Protein AF-A0A194QH83-F1 (afdb_monomer_lite)

Foldseek 3Di:
DDPAKDKDWQEWEWEAAPPDPDRTDIQTDIDIDHDPVVVVVPPDDDDPPDDPDDADLVRLVVCVVVLVPFALVSVVVNCVVVVPDDDPVSCVVRPDHDHHYPDLVLQDAADPPPPDDDDPDDPDPDDLLNVLCVLLVNHSVLLSLLVNVQCVLRPPYQFGALVSVLVLLVLLPPDVVVCVLLDDPPDPDDDDDPPVVSSVSCPLLVQLLPPVPSRTHHSSSVSSLLSLQEPRRDCDDSSVLSNLSSLQSSLPPPPPQWHFPVSQLSSLLSLCSLVVHDSDPVVSLVLVVQLCVVLVHDPRDIHGSVSSSVCVVVVSRHSSVVPRHGPHRSSVSSVVVD

Secondary structure (DSSP, 8-state):
-----EEEEEEEEEEE-TT-SSSEEEEEEEEEE--TTGGGG------TT-------HHHHHHHHHTT-SSSHHHHHHHHHHHTPPPPHHHHHT--SS--EEE-GGGS---S-S------S-------HHHHHHHHTT--HHHHHHHHHHHHHHHTT-SSB-HHHHHHHHHHTT--HHHHHTT--------SS-TTTHHHHHHHHHHHHH-TT-SSSB-HHHHHHHHHHH-TT---SHHHHHHHHHHHHHHH-SS-SSEE-HHHHHHHHHHHHHTTT----HHHHHHHHHHHHHHHTPPTT--EEHHHHHHHHHTTSS-SGGGSS--SS-HHHHHHTT-

Organism: Papilio xuthus (NCBI:txid66420)

InterPro domains:
  IPR011992 EF-hand domain pair [SSF47473] (131-313)
  IPR018247 EF-Hand 1, calcium-binding site [PS00018] (252-264)

Structure (mmCIF, N/CA/C/O backbone):
data_AF-A0A194QH83-F1
#
_entry.id   AF-A0A194QH83-F1
#
loop_
_atom_site.group_PDB
_atom_site.id
_atom_site.type_symbol
_atom_site.label_atom_id
_atom_site.label_alt_id
_atom_site.label_comp_id
_atom_site.label_asym_id
_atom_site.label_entity_id
_atom_site.label_seq_id
_atom_site.pdbx_PDB_ins_code
_atom_site.Cartn_x
_atom_site.Cartn_y
_atom_site.Cartn_z
_atom_site.occupancy
_atom_site.B_iso_or_equiv
_atom_site.auth_seq_id
_atom_site.auth_comp_id
_atom_site.auth_asym_id
_atom_site.auth_atom_id
_atom_site.pdbx_PDB_model_num
ATOM 1 N N . MET A 1 1 ? 18.728 -9.832 -51.088 1.00 37.00 1 MET A N 1
ATOM 2 C CA . MET A 1 1 ? 18.549 -8.959 -49.911 1.00 37.00 1 MET A CA 1
ATOM 3 C C . MET A 1 1 ? 17.894 -9.789 -48.828 1.00 37.00 1 MET A C 1
ATOM 5 O O . MET A 1 1 ? 16.731 -10.151 -48.955 1.00 37.00 1 MET A O 1
ATOM 9 N N . GLU A 1 2 ? 18.682 -10.221 -47.852 1.00 40.62 2 GLU A N 1
ATOM 10 C CA . GLU A 1 2 ? 18.212 -11.067 -46.761 1.00 40.62 2 GLU A CA 1
ATOM 11 C C . GLU A 1 2 ? 17.264 -10.257 -45.874 1.00 40.62 2 GLU A C 1
ATOM 13 O O . GLU A 1 2 ? 17.667 -9.277 -45.253 1.00 40.62 2 GLU A O 1
ATOM 18 N N . SER A 1 3 ? 15.991 -10.654 -45.827 1.00 49.59 3 SER A N 1
ATOM 19 C CA . SER A 1 3 ? 15.041 -10.206 -44.804 1.00 49.59 3 SER A CA 1
ATOM 20 C C . SER A 1 3 ? 15.468 -10.833 -43.469 1.00 49.59 3 SER A C 1
ATOM 22 O O . SER A 1 3 ? 14.962 -11.872 -43.037 1.00 49.59 3 SER A O 1
ATOM 24 N N . GLY A 1 4 ? 16.523 -10.248 -42.899 1.00 57.22 4 GLY A N 1
ATOM 25 C CA . GLY A 1 4 ? 16.984 -10.462 -41.537 1.00 57.22 4 GLY A CA 1
ATOM 26 C C . GLY A 1 4 ? 15.943 -9.939 -40.552 1.00 57.22 4 GLY A C 1
ATOM 27 O O . GLY A 1 4 ? 15.071 -9.156 -40.919 1.00 57.22 4 GLY A O 1
ATOM 28 N N . ALA A 1 5 ? 15.997 -10.441 -39.322 1.00 65.00 5 ALA A N 1
ATOM 29 C CA . ALA A 1 5 ? 15.000 -10.215 -38.281 1.00 65.00 5 ALA A CA 1
ATOM 30 C C . ALA A 1 5 ? 14.442 -8.777 -38.249 1.00 65.00 5 ALA A C 1
ATOM 32 O O . ALA A 1 5 ? 15.200 -7.809 -38.193 1.00 65.00 5 ALA A O 1
ATOM 33 N N . GLN A 1 6 ? 13.114 -8.644 -38.247 1.00 76.00 6 GLN A N 1
ATOM 34 C CA . GLN A 1 6 ? 12.467 -7.343 -38.106 1.00 76.00 6 GLN A CA 1
ATOM 35 C C . GLN A 1 6 ? 12.387 -6.996 -36.618 1.00 76.00 6 GLN A C 1
ATOM 37 O O . GLN A 1 6 ? 11.703 -7.682 -35.852 1.00 76.00 6 GLN A O 1
ATOM 42 N N . LEU A 1 7 ? 13.102 -5.943 -36.223 1.00 79.06 7 LEU A N 1
ATOM 43 C CA . LEU A 1 7 ? 13.067 -5.363 -34.886 1.00 79.06 7 LEU A CA 1
ATOM 44 C C . LEU A 1 7 ? 12.265 -4.063 -34.939 1.00 79.06 7 LEU A C 1
ATOM 46 O O . LEU A 1 7 ? 12.634 -3.143 -35.665 1.00 79.06 7 LEU A O 1
ATOM 50 N N . SER A 1 8 ? 11.193 -3.971 -34.161 1.00 76.25 8 SER A N 1
ATOM 51 C CA . SER A 1 8 ? 10.437 -2.727 -33.998 1.00 76.25 8 SER A CA 1
ATOM 52 C C . SER A 1 8 ? 10.360 -2.356 -32.516 1.00 76.25 8 SER A C 1
ATOM 54 O O . SER A 1 8 ? 9.943 -3.204 -31.717 1.00 76.25 8 SER A O 1
ATOM 56 N N . PRO A 1 9 ? 10.747 -1.130 -32.115 1.00 74.06 9 PRO A N 1
ATOM 57 C CA . PRO A 1 9 ? 10.546 -0.675 -30.744 1.00 74.06 9 PRO A CA 1
ATOM 58 C C . PRO A 1 9 ? 9.045 -0.621 -30.445 1.00 74.06 9 PRO A C 1
ATOM 60 O O . PRO A 1 9 ? 8.263 -0.142 -31.261 1.00 74.06 9 PRO A O 1
ATOM 63 N N . LEU A 1 10 ? 8.651 -1.147 -29.289 1.00 73.06 10 LEU A N 1
ATOM 64 C CA . LEU A 1 10 ? 7.277 -1.075 -28.792 1.00 73.06 10 LEU A CA 1
ATOM 65 C C . LEU A 1 10 ? 7.127 0.032 -27.753 1.00 73.06 10 LEU A C 1
ATOM 67 O O . LEU A 1 10 ? 6.152 0.774 -27.783 1.00 73.06 10 LEU A O 1
ATOM 71 N N . ARG A 1 11 ? 8.090 0.138 -26.832 1.00 76.44 11 ARG A N 1
ATOM 72 C CA . ARG A 1 11 ? 8.045 1.090 -25.720 1.00 76.44 11 ARG A CA 1
ATOM 73 C C . ARG A 1 11 ? 9.449 1.415 -25.244 1.00 76.44 11 ARG A C 1
ATOM 75 O O . ARG A 1 11 ? 10.297 0.528 -25.195 1.00 76.44 11 ARG A O 1
ATOM 82 N N . VAL A 1 12 ? 9.682 2.663 -24.862 1.00 79.56 12 VAL A N 1
ATOM 83 C CA . VAL A 1 12 ? 10.913 3.087 -24.193 1.00 79.56 12 VAL A CA 1
ATOM 84 C C . VAL A 1 12 ? 10.515 3.883 -22.961 1.00 79.56 12 VAL A C 1
ATOM 86 O O . VAL A 1 12 ? 9.754 4.837 -23.058 1.00 79.56 12 VAL A O 1
ATOM 89 N N . ASN A 1 13 ? 11.021 3.482 -21.802 1.00 81.19 13 ASN A N 1
ATOM 90 C CA . ASN A 1 13 ? 10.859 4.220 -20.559 1.00 81.19 13 ASN A CA 1
ATOM 91 C C . ASN A 1 13 ? 12.212 4.819 -20.188 1.00 81.19 13 ASN A C 1
ATOM 93 O O . ASN A 1 13 ? 13.223 4.114 -20.217 1.00 81.19 13 ASN A O 1
ATOM 97 N N . LYS A 1 14 ? 12.231 6.099 -19.837 1.00 86.50 14 LYS A N 1
ATOM 98 C CA . LYS A 1 14 ? 13.395 6.776 -19.274 1.00 86.50 14 LYS A CA 1
ATOM 99 C C . LYS A 1 14 ? 13.193 6.853 -17.773 1.00 86.50 14 LYS A C 1
ATOM 101 O O . LYS A 1 14 ? 12.310 7.556 -17.301 1.00 86.50 14 LYS A O 1
ATOM 106 N N . VAL A 1 15 ? 13.997 6.099 -17.041 1.00 86.12 15 VAL A N 1
ATOM 107 C CA . VAL A 1 15 ? 13.896 5.974 -15.590 1.00 86.12 15 VAL A CA 1
ATOM 108 C C . VAL A 1 15 ? 15.041 6.752 -14.970 1.00 86.12 15 VAL A C 1
ATOM 110 O O . VAL A 1 15 ? 16.209 6.418 -15.174 1.00 86.12 15 VAL A O 1
ATOM 113 N N . TRP A 1 16 ? 14.726 7.813 -14.243 1.00 88.19 16 TRP A N 1
ATOM 114 C CA . TRP A 1 16 ? 15.692 8.503 -13.403 1.00 88.19 16 TRP A CA 1
ATOM 115 C C . TRP A 1 16 ? 16.167 7.569 -12.286 1.00 88.19 16 TRP A C 1
ATOM 117 O O . TRP A 1 16 ? 15.387 6.794 -11.738 1.00 88.19 16 TRP A O 1
ATOM 127 N N . LEU A 1 17 ? 17.458 7.620 -11.957 1.00 85.19 17 LEU A N 1
ATOM 128 C CA . LEU A 1 17 ? 18.027 6.860 -10.849 1.00 85.19 17 LEU A CA 1
ATOM 129 C C . LEU A 1 17 ? 18.772 7.812 -9.906 1.00 85.19 17 LEU A C 1
ATOM 131 O O . LEU A 1 17 ? 19.793 8.381 -10.305 1.00 85.19 17 LEU A O 1
ATOM 135 N N . PRO A 1 18 ? 18.308 7.963 -8.654 1.00 83.19 18 PRO A N 1
ATOM 136 C CA . PRO A 1 18 ? 18.992 8.756 -7.643 1.00 83.19 18 PRO A CA 1
ATOM 137 C C . PRO A 1 18 ? 20.460 8.352 -7.483 1.00 83.19 18 PRO A C 1
ATOM 139 O O . PRO A 1 18 ? 20.767 7.168 -7.321 1.00 83.19 18 PRO A O 1
ATOM 142 N N . ALA A 1 19 ? 21.360 9.343 -7.492 1.00 80.12 19 ALA A N 1
ATOM 143 C CA . ALA A 1 19 ? 22.800 9.169 -7.266 1.00 80.12 19 ALA A CA 1
ATOM 144 C C . ALA A 1 19 ? 23.485 8.124 -8.179 1.00 80.12 19 ALA A C 1
ATOM 146 O O . ALA A 1 19 ? 24.517 7.552 -7.824 1.00 80.12 19 ALA A O 1
ATOM 147 N N . HIS A 1 20 ? 22.918 7.857 -9.358 1.00 82.69 20 HIS A N 1
ATOM 148 C CA . HIS A 1 20 ? 23.513 6.972 -10.352 1.00 82.69 20 HIS A CA 1
ATOM 149 C C . HIS A 1 20 ? 24.459 7.760 -11.285 1.00 82.69 20 HIS A C 1
ATOM 151 O O . HIS A 1 20 ? 24.157 8.907 -11.615 1.00 82.69 20 HIS A O 1
ATOM 157 N N . PRO A 1 21 ? 25.589 7.182 -11.754 1.00 83.31 21 PRO A N 1
ATOM 158 C CA . PRO A 1 21 ? 26.527 7.890 -12.636 1.00 83.31 21 PRO A CA 1
ATOM 159 C C . PRO A 1 21 ? 25.896 8.368 -13.949 1.00 83.31 21 PRO A C 1
ATOM 161 O O . PRO A 1 21 ?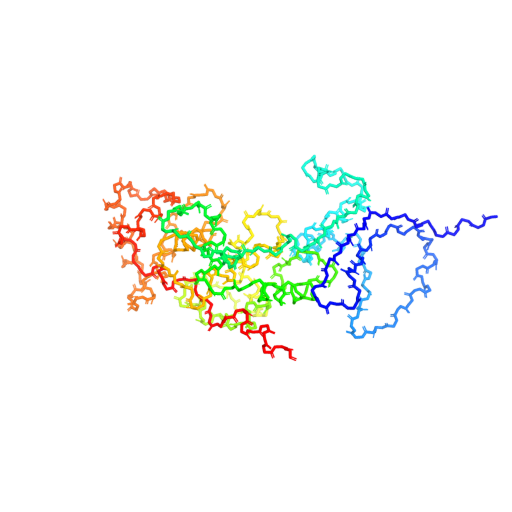 26.278 9.402 -14.490 1.00 83.31 21 PRO A O 1
ATOM 164 N N . ALA A 1 22 ? 24.934 7.602 -14.469 1.00 83.19 22 ALA A N 1
ATOM 165 C CA . ALA A 1 22 ? 24.091 8.032 -15.578 1.00 83.19 22 ALA A CA 1
ATOM 166 C C . ALA A 1 22 ? 22.838 8.743 -15.038 1.00 83.19 22 ALA A C 1
ATOM 168 O O . ALA A 1 22 ? 22.209 8.194 -14.130 1.00 83.19 22 ALA A O 1
ATOM 169 N N . PRO A 1 23 ? 22.418 9.877 -15.633 1.00 77.94 23 PRO A N 1
ATOM 170 C CA . PRO A 1 23 ? 21.260 10.649 -15.170 1.00 77.94 23 PRO A CA 1
ATOM 171 C C . PRO A 1 23 ? 19.937 9.879 -15.287 1.00 77.94 23 PRO A C 1
ATOM 173 O O . PRO A 1 23 ? 18.961 10.198 -14.617 1.00 77.94 23 PRO A O 1
ATOM 176 N N . CYS A 1 24 ? 19.889 8.871 -16.156 1.00 84.38 24 CYS A N 1
ATOM 177 C CA . CYS A 1 24 ? 18.758 7.970 -16.308 1.00 84.38 24 CYS A CA 1
ATOM 178 C C . CYS A 1 24 ? 19.216 6.629 -16.890 1.00 84.38 24 CYS A C 1
ATOM 180 O O . CYS A 1 24 ? 20.304 6.511 -17.461 1.00 84.38 24 CYS A O 1
ATOM 182 N N . VAL A 1 25 ? 18.355 5.625 -16.762 1.00 84.06 25 VAL A N 1
ATOM 183 C CA . VAL A 1 25 ? 18.452 4.330 -17.429 1.00 84.06 25 VAL A CA 1
ATOM 184 C C . VAL A 1 25 ? 17.250 4.171 -18.347 1.00 84.06 25 VAL A C 1
ATOM 186 O O . VAL A 1 25 ? 16.125 4.513 -17.989 1.00 84.06 25 VAL A O 1
ATOM 189 N N . TYR A 1 26 ? 17.489 3.641 -19.543 1.00 84.06 26 TYR A N 1
ATOM 190 C CA . TYR A 1 26 ? 16.428 3.364 -20.499 1.00 84.06 26 TYR A CA 1
ATOM 191 C C . TYR A 1 26 ? 15.992 1.907 -20.390 1.00 84.06 26 TYR A C 1
ATOM 193 O O . TYR A 1 26 ? 16.800 0.991 -20.542 1.00 84.06 26 TYR A O 1
ATOM 201 N N . HIS A 1 27 ? 14.700 1.692 -20.168 1.00 80.94 27 HIS A N 1
ATOM 202 C CA . HIS A 1 27 ? 14.069 0.388 -20.299 1.00 80.94 27 HIS A CA 1
ATOM 203 C C . HIS A 1 27 ? 13.302 0.345 -21.621 1.00 80.94 27 HIS A C 1
ATOM 205 O O . HIS A 1 27 ? 12.251 0.970 -21.755 1.00 80.94 27 HIS A O 1
ATOM 211 N N . ALA A 1 28 ? 13.842 -0.380 -22.600 1.00 79.88 28 ALA A N 1
ATOM 212 C CA . ALA A 1 28 ? 13.263 -0.498 -23.930 1.00 79.88 28 ALA A CA 1
ATOM 213 C C . ALA A 1 28 ? 12.698 -1.900 -24.176 1.00 79.88 28 ALA A C 1
ATOM 215 O O . ALA A 1 28 ? 13.349 -2.912 -23.917 1.00 79.88 28 ALA A O 1
ATOM 216 N N . VAL A 1 29 ? 11.489 -1.940 -24.724 1.00 77.25 29 VAL A N 1
ATOM 217 C CA . VAL A 1 29 ? 10.785 -3.153 -25.122 1.00 77.25 29 VAL A CA 1
ATOM 218 C C . VAL A 1 29 ? 10.692 -3.178 -26.636 1.00 77.25 29 VAL A C 1
ATOM 220 O O . VAL A 1 29 ? 10.262 -2.206 -27.259 1.00 77.25 29 VAL A O 1
ATOM 223 N N . TYR A 1 30 ? 11.069 -4.306 -27.231 1.00 76.69 30 TYR A N 1
ATOM 224 C CA . TYR A 1 30 ? 11.081 -4.492 -28.675 1.00 76.69 30 TYR A CA 1
ATOM 225 C C . TYR A 1 30 ? 10.237 -5.698 -29.073 1.00 76.69 30 TYR A C 1
ATOM 227 O O . TYR A 1 30 ? 10.247 -6.729 -28.401 1.00 76.69 30 TYR A O 1
ATOM 235 N N . LYS A 1 31 ? 9.574 -5.598 -30.225 1.00 76.56 31 LYS A N 1
ATOM 236 C CA . LYS A 1 31 ? 9.027 -6.746 -30.941 1.00 76.56 31 LYS A CA 1
ATOM 237 C C . LYS A 1 31 ? 10.089 -7.241 -31.906 1.00 76.56 31 LYS A C 1
ATOM 239 O O . LYS A 1 31 ? 10.549 -6.495 -32.770 1.00 76.56 31 LYS A O 1
ATOM 244 N N . LEU A 1 32 ? 10.470 -8.500 -31.740 1.00 78.88 32 LEU A N 1
ATOM 245 C CA . LEU A 1 32 ? 11.441 -9.171 -32.589 1.00 78.88 32 LEU A CA 1
ATOM 246 C C . LEU A 1 32 ? 10.739 -10.285 -33.367 1.00 78.88 32 LEU A C 1
ATOM 248 O O . LEU A 1 32 ? 10.272 -11.258 -32.777 1.00 78.88 32 LEU A O 1
ATOM 252 N N . THR A 1 33 ? 10.707 -10.163 -34.691 1.00 77.06 33 THR A N 1
ATOM 253 C CA . THR A 1 33 ? 10.226 -11.227 -35.580 1.00 77.06 33 THR A CA 1
ATOM 254 C C . THR A 1 33 ? 11.428 -11.982 -36.135 1.00 77.06 33 THR A C 1
ATOM 256 O O . THR A 1 33 ? 12.189 -11.445 -36.940 1.00 77.06 33 THR A O 1
ATOM 259 N N . ILE A 1 34 ? 11.615 -13.226 -35.689 1.00 76.12 34 ILE A N 1
ATOM 260 C CA . ILE A 1 34 ? 12.689 -14.122 -36.145 1.00 76.12 34 ILE A CA 1
ATOM 261 C C . ILE A 1 34 ? 12.117 -15.346 -36.854 1.00 76.12 34 ILE A C 1
ATOM 263 O O . ILE A 1 34 ? 11.041 -15.835 -36.515 1.00 76.12 34 ILE A O 1
ATOM 267 N N . ARG A 1 35 ? 12.874 -15.884 -37.815 1.00 76.50 35 ARG A N 1
ATOM 268 C CA . ARG A 1 35 ? 12.556 -17.172 -38.439 1.00 76.50 35 ARG A CA 1
ATOM 269 C C . ARG A 1 35 ? 12.734 -18.316 -37.431 1.00 76.50 35 ARG A C 1
ATOM 271 O O . ARG A 1 35 ? 13.584 -18.255 -36.540 1.00 76.50 35 ARG A O 1
ATOM 278 N N . ALA A 1 36 ? 11.931 -19.371 -37.567 1.00 70.25 36 ALA A N 1
ATOM 279 C CA . ALA A 1 36 ? 11.879 -20.478 -36.605 1.00 70.25 36 ALA A CA 1
ATOM 280 C C . ALA A 1 36 ? 13.219 -21.230 -36.442 1.00 70.25 36 ALA A C 1
ATOM 282 O O . ALA A 1 36 ? 13.522 -21.753 -35.368 1.00 70.25 36 ALA A O 1
ATOM 283 N N . ASP A 1 37 ? 14.048 -21.258 -37.484 1.00 72.31 37 ASP A N 1
ATOM 284 C CA . ASP A 1 37 ? 15.388 -21.850 -37.502 1.00 72.31 37 ASP A CA 1
ATOM 285 C C . ASP A 1 37 ? 16.420 -21.040 -36.694 1.00 72.31 37 ASP A C 1
ATOM 287 O O . ASP A 1 37 ? 17.333 -21.626 -36.103 1.00 72.31 37 ASP A O 1
ATOM 291 N N . ALA A 1 38 ? 16.238 -19.721 -36.564 1.00 68.69 38 ALA A N 1
ATOM 292 C CA . ALA A 1 38 ? 17.102 -18.852 -35.761 1.00 68.69 38 ALA A CA 1
ATOM 293 C C . ALA A 1 38 ? 16.968 -19.110 -34.247 1.00 68.69 38 ALA A C 1
ATOM 295 O O . ALA A 1 38 ? 17.950 -19.005 -33.508 1.00 68.69 38 ALA A O 1
ATOM 296 N N . LYS A 1 39 ? 15.786 -19.543 -33.777 1.00 62.81 39 LYS A N 1
ATOM 297 C CA . LYS A 1 39 ? 15.526 -19.860 -32.357 1.00 62.81 39 LYS A CA 1
ATOM 298 C C . LYS A 1 39 ? 16.445 -20.967 -31.824 1.00 62.81 39 LYS A C 1
ATOM 300 O O . LYS A 1 39 ? 16.859 -20.921 -30.670 1.00 62.81 39 LYS A O 1
ATOM 305 N N . LYS A 1 40 ? 16.824 -21.939 -32.667 1.00 59.88 40 LYS A N 1
ATOM 306 C CA . LYS A 1 40 ? 17.687 -23.074 -32.278 1.00 59.88 40 LYS A CA 1
ATOM 307 C C . LYS A 1 40 ? 19.132 -22.659 -31.959 1.00 59.88 40 LYS A C 1
ATOM 309 O O . LYS A 1 40 ? 19.829 -23.404 -31.272 1.00 59.88 40 LYS A O 1
ATOM 314 N N . ARG A 1 41 ? 19.573 -21.485 -32.433 1.00 56.28 41 ARG A N 1
ATOM 315 C CA . ARG A 1 41 ? 20.933 -20.953 -32.220 1.00 56.28 41 ARG A CA 1
ATOM 316 C C . ARG A 1 41 ? 21.068 -20.136 -30.927 1.00 56.28 41 ARG A C 1
ATOM 318 O O . ARG A 1 41 ? 22.172 -19.999 -30.411 1.00 56.28 41 ARG A O 1
ATOM 325 N N . LEU A 1 42 ? 19.957 -19.666 -30.355 1.00 59.38 42 LEU A N 1
ATOM 326 C CA . LEU A 1 42 ? 19.892 -18.919 -29.091 1.00 59.38 42 LEU A CA 1
ATOM 327 C C . LEU A 1 42 ? 19.844 -19.864 -27.873 1.00 59.38 42 LEU A C 1
ATOM 329 O O . LEU A 1 42 ? 18.914 -19.835 -27.069 1.00 59.38 42 LEU A O 1
ATOM 333 N N . LYS A 1 43 ? 20.856 -20.726 -27.710 1.00 52.41 43 LYS A N 1
ATOM 334 C CA . LYS A 1 43 ? 21.087 -21.416 -26.427 1.00 52.41 43 LYS A CA 1
ATOM 335 C C . LYS A 1 43 ? 21.804 -20.451 -25.483 1.00 52.41 43 LYS A C 1
ATOM 337 O O . LYS A 1 43 ? 23.029 -20.367 -25.481 1.00 52.41 43 LYS A O 1
ATOM 342 N N . VAL A 1 44 ? 21.038 -19.689 -24.708 1.00 55.62 44 VAL A N 1
ATOM 343 C CA . VAL A 1 44 ? 21.591 -18.741 -23.733 1.00 55.62 44 VAL A CA 1
ATOM 344 C C . VAL A 1 44 ? 22.130 -19.515 -22.533 1.00 55.62 44 VAL A C 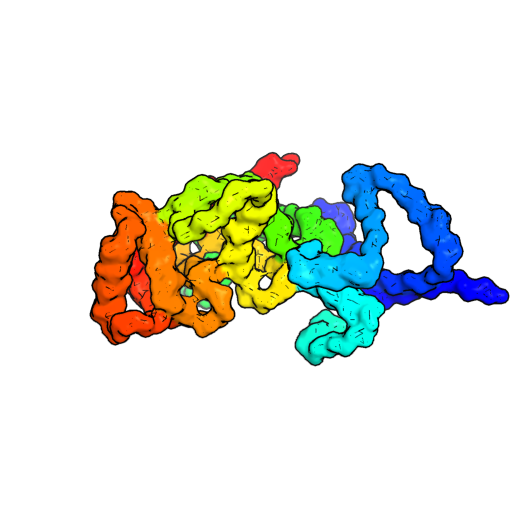1
ATOM 346 O O . VAL A 1 44 ? 21.406 -20.285 -21.904 1.00 55.62 44 VAL A O 1
ATOM 349 N N . LYS A 1 45 ? 23.420 -19.334 -22.226 1.00 50.34 45 LYS A N 1
ATOM 350 C CA . LYS A 1 45 ? 24.027 -19.895 -21.015 1.00 50.34 45 LYS A CA 1
ATOM 351 C C . LYS A 1 45 ? 23.341 -19.260 -19.796 1.00 50.34 45 LYS A C 1
ATOM 353 O O . LYS A 1 45 ? 23.245 -18.033 -19.759 1.00 50.34 45 LYS A O 1
ATOM 358 N N . PRO A 1 46 ? 22.875 -20.045 -18.810 1.00 45.62 46 PRO A N 1
ATOM 359 C CA . PRO A 1 46 ? 22.224 -19.508 -17.624 1.00 45.62 46 PRO A CA 1
ATOM 360 C C . PRO A 1 46 ? 23.255 -18.753 -16.776 1.00 45.62 46 PRO A C 1
ATOM 362 O O . PRO A 1 46 ? 23.940 -19.329 -15.938 1.00 45.62 46 PRO A O 1
ATOM 365 N N . SER A 1 47 ? 23.392 -17.453 -17.024 1.00 46.12 47 SER A N 1
ATOM 366 C CA . SER A 1 47 ? 24.043 -16.528 -16.103 1.00 46.12 47 SER A CA 1
ATOM 367 C C . SER A 1 47 ? 23.109 -16.304 -14.915 1.00 46.12 47 SER A C 1
ATOM 369 O O . SER A 1 47 ? 21.909 -16.082 -15.081 1.00 46.12 47 SER A O 1
ATOM 371 N N . VAL A 1 48 ? 23.667 -16.386 -13.709 1.00 47.44 48 VAL A N 1
ATOM 372 C CA . VAL A 1 48 ? 22.937 -16.453 -12.433 1.00 47.44 48 VAL A CA 1
ATOM 373 C C . VAL A 1 48 ? 22.096 -15.199 -12.146 1.00 47.44 48 VAL A C 1
ATOM 375 O O . VAL A 1 48 ? 21.163 -15.282 -11.355 1.00 47.44 48 VAL A O 1
ATOM 378 N N . ARG A 1 49 ? 22.344 -14.062 -12.816 1.00 45.72 49 ARG A N 1
ATOM 379 C CA . ARG A 1 49 ? 21.602 -12.808 -12.570 1.00 45.72 49 ARG A CA 1
ATOM 380 C C . ARG A 1 49 ? 20.491 -12.482 -13.569 1.00 45.72 49 ARG A C 1
ATOM 382 O O . ARG A 1 49 ? 19.582 -11.751 -13.206 1.00 45.72 49 ARG A O 1
ATOM 389 N N . PHE A 1 50 ? 20.501 -13.049 -14.778 1.00 50.19 50 PHE A N 1
ATOM 390 C CA . PHE A 1 50 ? 19.490 -12.743 -15.801 1.00 50.19 50 PHE A CA 1
ATOM 391 C C . PHE A 1 50 ? 19.125 -14.010 -16.576 1.00 50.19 50 PHE A C 1
ATOM 393 O O . PHE A 1 50 ? 19.720 -14.335 -17.605 1.00 50.19 50 PHE A O 1
ATOM 400 N N . ARG A 1 51 ? 18.151 -14.768 -16.059 1.00 56.03 51 ARG A N 1
ATOM 401 C CA . ARG A 1 51 ? 17.602 -15.920 -16.782 1.00 56.03 51 ARG A CA 1
ATOM 402 C C . ARG A 1 51 ? 16.686 -15.408 -17.887 1.00 56.03 51 ARG A C 1
ATOM 404 O O . ARG A 1 51 ? 15.546 -15.042 -17.625 1.00 56.03 51 ARG A O 1
ATOM 411 N N . LEU A 1 52 ? 17.184 -15.406 -19.121 1.00 62.62 52 LEU A N 1
ATOM 412 C CA . LEU A 1 52 ? 16.323 -15.273 -20.289 1.00 62.62 52 LEU A CA 1
ATOM 413 C C . LEU A 1 52 ? 15.385 -16.492 -20.320 1.00 62.62 52 LEU A C 1
ATOM 415 O O . LEU A 1 52 ? 15.835 -17.614 -20.560 1.00 62.62 52 LEU A O 1
ATOM 419 N N . GLN A 1 53 ? 14.101 -16.281 -20.038 1.00 67.19 53 GLN A N 1
ATOM 420 C CA . GLN A 1 53 ? 13.081 -17.322 -20.108 1.00 67.19 53 GLN A CA 1
ATOM 421 C C . GLN A 1 53 ? 12.264 -17.138 -21.381 1.00 67.19 53 GLN A C 1
ATOM 423 O O . GLN A 1 53 ? 11.668 -16.089 -21.611 1.00 67.19 53 GLN A O 1
ATOM 428 N N . TRP A 1 54 ? 12.228 -18.181 -22.206 1.00 71.62 54 TRP A N 1
ATOM 429 C CA . TRP A 1 54 ? 11.290 -18.254 -23.315 1.00 71.62 54 TRP A CA 1
ATOM 430 C C . TRP A 1 54 ? 9.957 -18.755 -22.781 1.00 71.62 54 TRP A C 1
ATOM 432 O O . TRP A 1 54 ? 9.889 -19.869 -22.271 1.00 71.62 54 TRP A O 1
ATOM 442 N N . VAL A 1 55 ? 8.921 -17.939 -22.922 1.00 72.88 55 VAL A N 1
ATOM 443 C CA . VAL A 1 55 ? 7.552 -18.279 -22.533 1.00 72.88 55 VAL A CA 1
ATOM 444 C C . VAL A 1 55 ? 6.739 -18.441 -23.815 1.00 72.88 55 VAL A C 1
ATOM 446 O O . VAL A 1 55 ? 6.782 -17.580 -24.692 1.00 72.88 55 VAL A O 1
ATOM 449 N N . GLY A 1 56 ? 6.063 -19.580 -23.969 1.00 78.50 56 GLY A N 1
ATOM 450 C CA . GLY A 1 56 ? 5.115 -19.789 -25.071 1.00 78.50 56 GLY A CA 1
ATOM 451 C C . GLY A 1 56 ? 3.761 -19.137 -24.782 1.00 78.50 56 GLY A C 1
ATOM 452 O O . GLY A 1 56 ? 3.449 -18.861 -23.632 1.00 78.50 56 GLY A O 1
ATOM 453 N N . GLU A 1 57 ? 2.919 -18.950 -25.796 1.00 77.88 57 GLU A N 1
ATOM 454 C CA . GLU A 1 57 ? 1.602 -18.302 -25.657 1.00 77.88 57 GLU A CA 1
ATOM 455 C C . GLU A 1 57 ? 0.694 -18.975 -24.609 1.00 77.88 57 GLU A C 1
ATOM 457 O O . GLU A 1 57 ? 0.165 -18.314 -23.720 1.00 77.88 57 GLU A O 1
ATOM 462 N N . ALA A 1 58 ? 0.607 -20.309 -24.616 1.00 80.25 58 ALA A N 1
ATOM 463 C CA . ALA A 1 58 ? -0.157 -21.053 -23.610 1.00 80.25 58 ALA A CA 1
ATOM 464 C C . ALA A 1 58 ? 0.412 -20.898 -22.185 1.00 80.25 58 ALA A C 1
ATOM 466 O O . ALA A 1 58 ? -0.320 -20.919 -21.197 1.00 80.25 58 ALA A O 1
ATOM 467 N N . GLU A 1 59 ? 1.732 -20.754 -22.050 1.00 80.75 59 GLU A N 1
ATOM 468 C CA . GLU A 1 59 ? 2.363 -20.499 -20.755 1.00 80.75 59 GLU A CA 1
ATOM 469 C C . GLU A 1 59 ? 2.125 -19.059 -20.302 1.00 80.75 59 GLU A C 1
ATOM 471 O O . GLU A 1 59 ? 1.824 -18.851 -19.132 1.00 80.75 59 GLU A O 1
ATOM 476 N N . LEU A 1 60 ? 2.161 -18.097 -21.225 1.00 77.94 60 LEU A N 1
ATOM 477 C CA . LEU A 1 60 ? 1.831 -16.700 -20.970 1.00 77.94 60 LEU A CA 1
ATOM 478 C C . LEU A 1 60 ? 0.389 -16.553 -20.469 1.00 77.94 60 LEU A C 1
ATOM 480 O O . LEU A 1 60 ? 0.172 -15.921 -19.437 1.00 77.94 60 LEU A O 1
ATOM 484 N N . GLY A 1 61 ? -0.568 -17.230 -21.112 1.00 76.38 61 GLY A N 1
ATOM 485 C CA . GLY A 1 61 ? -1.961 -17.277 -20.661 1.00 76.38 61 GLY A CA 1
ATOM 486 C C . GLY A 1 61 ? -2.120 -17.881 -19.260 1.00 76.38 61 GLY A C 1
ATOM 487 O O . GLY A 1 61 ? -2.867 -17.353 -18.439 1.00 76.38 61 GLY A O 1
ATOM 488 N N . ARG A 1 62 ? -1.358 -18.934 -18.920 1.00 78.88 62 ARG A N 1
ATOM 489 C CA . ARG A 1 62 ? -1.328 -19.469 -17.542 1.00 78.88 62 ARG A CA 1
ATOM 490 C C . ARG A 1 62 ? -0.733 -18.471 -16.551 1.00 78.88 62 ARG A C 1
ATOM 492 O O . ARG A 1 62 ? -1.274 -18.310 -15.462 1.00 78.88 62 ARG A O 1
ATOM 499 N N . LEU A 1 63 ? 0.368 -17.806 -16.905 1.00 75.00 63 LEU A N 1
ATOM 500 C CA . LEU A 1 63 ? 0.987 -16.798 -16.041 1.00 75.00 63 LEU A CA 1
ATOM 501 C C . LEU A 1 63 ? 0.031 -15.629 -15.781 1.00 75.00 63 LEU A C 1
ATOM 503 O O . LEU A 1 63 ? -0.024 -15.133 -14.659 1.00 75.00 63 LEU A O 1
ATOM 507 N N . GLN A 1 64 ? -0.755 -15.232 -16.779 1.00 71.44 64 GLN A N 1
ATOM 508 C CA . GLN A 1 64 ? -1.809 -14.234 -16.633 1.00 71.44 64 GLN A CA 1
ATOM 509 C C . GLN A 1 64 ? -2.942 -14.724 -15.723 1.00 71.44 64 GLN A C 1
ATOM 511 O O . GLN A 1 64 ? -3.267 -14.053 -14.749 1.00 71.44 64 GLN A O 1
ATOM 516 N N . ALA A 1 65 ? -3.489 -15.916 -15.980 1.00 69.25 65 ALA A N 1
ATOM 517 C CA . ALA A 1 65 ? -4.592 -16.484 -15.201 1.00 69.25 65 ALA A CA 1
ATOM 518 C C . ALA A 1 65 ? -4.246 -16.706 -13.717 1.00 69.25 65 ALA A C 1
ATOM 520 O O . ALA A 1 65 ? -5.124 -16.676 -12.859 1.00 69.25 65 ALA A O 1
ATOM 521 N N . HIS A 1 66 ? -2.966 -16.923 -13.408 1.00 67.38 66 HIS A N 1
ATOM 522 C CA . HIS A 1 66 ? -2.476 -17.116 -12.044 1.00 67.38 66 HIS A CA 1
ATOM 523 C C . HIS A 1 66 ? -1.864 -15.856 -11.414 1.00 67.38 66 HIS A C 1
ATOM 525 O O . HIS A 1 66 ? -1.236 -15.968 -10.361 1.00 67.38 66 HIS A O 1
ATOM 531 N N . CYS A 1 67 ? -1.997 -14.678 -12.041 1.00 63.00 67 CYS A N 1
ATOM 532 C CA . CYS A 1 67 ? -1.364 -13.429 -11.590 1.00 63.00 67 CYS A CA 1
ATOM 533 C C . CYS A 1 67 ? 0.151 -13.580 -11.332 1.00 63.00 67 CYS A C 1
ATOM 535 O O . CYS A 1 67 ? 0.728 -12.939 -10.456 1.00 63.00 67 CYS A O 1
ATOM 537 N N . ALA A 1 68 ? 0.802 -14.465 -12.089 1.00 65.06 68 ALA A N 1
ATOM 538 C CA . ALA A 1 68 ? 2.235 -14.720 -12.020 1.00 65.06 68 ALA A CA 1
ATOM 539 C C . ALA A 1 68 ? 3.036 -13.782 -12.942 1.00 65.06 68 ALA A C 1
ATOM 541 O O . ALA A 1 68 ? 4.270 -13.771 -12.896 1.00 65.06 68 ALA A O 1
ATOM 542 N N . LEU A 1 69 ? 2.350 -12.978 -13.764 1.00 66.00 69 LEU A N 1
ATOM 543 C CA . LEU A 1 69 ? 2.955 -11.845 -14.453 1.00 66.00 69 LEU A CA 1
ATOM 544 C C . LEU A 1 69 ? 3.270 -10.744 -13.441 1.00 66.00 69 LEU A C 1
ATOM 546 O O . LEU A 1 69 ? 2.413 -10.266 -12.708 1.00 66.00 69 LEU A O 1
ATOM 550 N N . ARG A 1 70 ? 4.550 -10.374 -13.387 1.00 59.84 70 ARG A N 1
ATOM 551 C CA . ARG A 1 70 ? 5.134 -9.548 -12.324 1.00 59.84 70 ARG A CA 1
ATOM 552 C C . ARG A 1 70 ? 4.781 -8.055 -12.396 1.00 59.84 70 ARG A C 1
ATOM 554 O O . ARG A 1 70 ? 5.310 -7.295 -11.594 1.00 59.84 70 ARG A O 1
ATOM 561 N N . SER A 1 71 ? 3.962 -7.622 -13.351 1.00 66.50 71 SER A N 1
ATOM 562 C CA . SER A 1 71 ? 3.597 -6.211 -13.489 1.00 66.50 71 SER A CA 1
ATOM 563 C C . SER A 1 71 ? 2.419 -6.016 -14.447 1.00 66.50 71 SER A C 1
ATOM 565 O O . SER A 1 71 ? 2.332 -6.769 -15.425 1.00 66.50 71 SER A O 1
ATOM 567 N N . PRO A 1 72 ? 1.572 -4.991 -14.253 1.00 69.25 72 PRO A N 1
ATOM 568 C CA . PRO A 1 72 ? 0.521 -4.603 -15.199 1.00 69.25 72 PRO A CA 1
ATOM 569 C C . PRO A 1 72 ? 1.040 -4.340 -16.616 1.00 69.25 72 PRO A C 1
ATOM 571 O O . PRO A 1 72 ? 0.398 -4.684 -17.601 1.00 69.25 72 PRO A O 1
ATOM 574 N N . GLU A 1 73 ? 2.251 -3.814 -16.754 1.00 71.44 73 GLU A N 1
ATOM 575 C CA . GLU A 1 73 ? 2.867 -3.567 -18.057 1.00 71.44 73 GLU A CA 1
ATOM 576 C C . GLU A 1 73 ? 3.229 -4.869 -18.759 1.00 71.44 73 GLU A C 1
ATOM 578 O O . GLU A 1 73 ? 3.231 -4.909 -19.980 1.00 71.44 73 GLU A O 1
ATOM 583 N N . LEU A 1 74 ? 3.502 -5.957 -18.033 1.00 72.69 74 LEU A N 1
ATOM 584 C CA . LEU A 1 74 ? 3.704 -7.257 -18.673 1.00 72.69 74 LEU A CA 1
ATOM 585 C C . LEU A 1 74 ? 2.393 -7.806 -19.237 1.00 72.69 74 LEU A C 1
ATOM 587 O O . LEU A 1 74 ? 2.429 -8.463 -20.273 1.00 72.69 74 LEU A O 1
ATOM 591 N N . LEU A 1 75 ? 1.254 -7.516 -18.596 1.00 72.81 75 LEU A N 1
ATOM 592 C CA . LEU A 1 75 ? -0.069 -7.829 -19.146 1.00 72.81 75 LEU A CA 1
ATOM 593 C C . LEU A 1 75 ? -0.318 -7.017 -20.411 1.00 72.81 75 LEU A C 1
ATOM 595 O O . LEU A 1 75 ? -0.663 -7.578 -21.442 1.00 72.81 75 LEU A O 1
ATOM 599 N N . LEU A 1 76 ? -0.043 -5.718 -20.351 1.00 72.31 76 LEU A N 1
ATOM 600 C CA . LEU A 1 76 ? -0.135 -4.820 -21.493 1.00 72.31 76 LEU A CA 1
ATOM 601 C C . LEU A 1 76 ? 0.685 -5.327 -22.688 1.00 72.31 76 LEU A C 1
ATOM 603 O O . LEU A 1 76 ? 0.183 -5.449 -23.803 1.00 72.31 76 LEU A O 1
ATOM 607 N N . LEU A 1 77 ? 1.951 -5.667 -22.440 1.00 72.94 77 LEU A N 1
ATOM 608 C CA . LEU A 1 77 ? 2.872 -6.179 -23.448 1.00 72.94 77 LEU A CA 1
ATOM 609 C C . LEU A 1 77 ? 2.440 -7.552 -23.977 1.00 72.94 77 LEU A C 1
ATOM 611 O O . LEU A 1 77 ? 2.623 -7.823 -25.164 1.00 72.94 77 LEU A O 1
ATOM 615 N N . ALA A 1 78 ? 1.856 -8.402 -23.127 1.00 73.31 78 ALA A N 1
ATOM 616 C CA . ALA A 1 78 ? 1.270 -9.673 -23.539 1.00 73.31 78 ALA A CA 1
ATOM 617 C C . ALA A 1 78 ? 0.090 -9.456 -24.498 1.00 73.31 78 ALA A C 1
ATOM 619 O O . ALA A 1 78 ? 0.082 -10.050 -25.574 1.00 73.31 78 ALA A O 1
ATOM 620 N N . THR A 1 79 ? -0.835 -8.550 -24.173 1.00 72.81 79 THR A N 1
ATOM 621 C CA . THR A 1 79 ? -1.979 -8.197 -25.031 1.00 72.81 79 THR A CA 1
ATOM 622 C C . THR A 1 79 ? -1.525 -7.591 -26.365 1.00 72.81 79 THR A C 1
ATOM 624 O O . THR A 1 79 ? -2.013 -7.962 -27.431 1.00 72.81 79 THR A O 1
ATOM 627 N N . MET A 1 80 ? -0.512 -6.714 -26.345 1.00 69.62 80 MET A N 1
ATOM 628 C CA . MET A 1 80 ? 0.097 -6.176 -27.572 1.00 69.62 80 MET A CA 1
ATOM 629 C C . MET A 1 80 ? 0.721 -7.269 -28.451 1.00 69.62 80 MET A C 1
ATOM 631 O O . MET A 1 80 ? 0.772 -7.131 -29.676 1.00 69.62 80 MET A O 1
ATOM 635 N N . PHE A 1 81 ? 1.240 -8.337 -27.842 1.00 68.81 81 PHE A N 1
ATOM 636 C CA . PHE A 1 81 ? 1.834 -9.456 -28.563 1.00 68.81 81 PHE A CA 1
ATOM 637 C C . PHE A 1 81 ? 0.776 -10.365 -29.199 1.00 68.81 81 PHE A C 1
ATOM 639 O O . PHE A 1 81 ? 0.954 -10.756 -30.354 1.00 68.81 81 PHE A O 1
ATOM 646 N N . THR A 1 82 ? -0.311 -10.674 -28.484 1.00 70.69 82 THR A N 1
ATOM 647 C CA . THR A 1 82 ? -1.414 -11.516 -28.987 1.00 70.69 82 THR A CA 1
ATOM 648 C C . THR A 1 82 ? -2.254 -10.812 -30.053 1.00 70.69 82 THR A C 1
ATOM 650 O O . THR A 1 82 ? -2.956 -11.473 -30.815 1.00 70.69 82 THR A O 1
ATOM 653 N N . GLY A 1 83 ? -2.148 -9.482 -30.159 1.00 67.12 83 GLY A N 1
ATOM 654 C CA . GLY A 1 83 ? -2.927 -8.690 -31.110 1.00 67.12 83 GLY A CA 1
ATOM 655 C C . GLY A 1 83 ? -4.395 -8.565 -30.708 1.00 67.12 83 GLY A C 1
ATOM 656 O O . GLY A 1 83 ? -5.223 -8.188 -31.537 1.00 67.12 83 GLY A O 1
ATOM 657 N N . GLU A 1 84 ? -4.718 -8.881 -29.453 1.00 71.19 84 GLU A N 1
ATOM 658 C CA . GLU A 1 84 ? -6.045 -8.640 -28.908 1.00 71.19 84 GLU A CA 1
ATOM 659 C C . GLU A 1 84 ? -6.302 -7.129 -28.792 1.00 71.19 84 GLU A C 1
ATOM 661 O O . GLU A 1 84 ? -5.388 -6.361 -28.465 1.00 71.19 84 GLU A O 1
ATOM 666 N N . PRO A 1 85 ? -7.536 -6.673 -29.067 1.00 61.94 85 PRO A N 1
ATOM 667 C CA . PRO A 1 85 ? -7.881 -5.270 -28.922 1.00 61.94 85 PRO A CA 1
ATOM 668 C C . PRO A 1 85 ? -7.768 -4.867 -27.448 1.00 61.94 85 PRO A C 1
ATOM 670 O O . PRO A 1 85 ? -8.489 -5.370 -26.586 1.00 61.94 85 PRO A O 1
ATOM 673 N N . LEU A 1 86 ? -6.847 -3.947 -27.168 1.00 65.38 86 LEU A N 1
ATOM 674 C CA . LEU A 1 86 ? -6.721 -3.299 -25.866 1.00 65.38 86 LEU A CA 1
ATOM 675 C C . LEU A 1 86 ? -7.997 -2.508 -25.561 1.00 65.38 86 LEU A C 1
ATOM 677 O O . LEU A 1 86 ? -8.611 -1.934 -26.465 1.00 65.38 86 LEU A O 1
ATOM 681 N N . LYS A 1 87 ? -8.400 -2.461 -24.287 1.00 70.25 87 LYS A N 1
ATOM 682 C CA . LYS A 1 87 ? -9.525 -1.610 -23.888 1.00 70.25 87 LYS A CA 1
ATOM 683 C C . LYS A 1 87 ? -9.128 -0.149 -24.083 1.00 70.25 87 LYS A C 1
ATOM 685 O O . LYS A 1 87 ? -7.966 0.212 -23.940 1.00 70.25 87 LYS A O 1
ATOM 690 N N . GLU A 1 88 ? -10.105 0.704 -24.355 1.00 58.94 88 GLU A N 1
ATOM 691 C CA . GLU A 1 88 ? -9.900 2.141 -24.595 1.00 58.94 88 GLU A CA 1
ATOM 692 C C . GLU A 1 88 ? -9.157 2.841 -23.436 1.00 58.94 88 GLU A C 1
ATOM 694 O O . GLU A 1 88 ? -8.323 3.711 -23.666 1.00 58.94 88 GLU A O 1
ATOM 699 N N . ALA A 1 89 ? -9.378 2.385 -22.197 1.00 60.59 89 ALA A N 1
ATOM 700 C CA . ALA A 1 89 ? -8.645 2.836 -21.011 1.00 60.59 89 ALA A CA 1
ATOM 701 C C . ALA A 1 89 ? -7.165 2.406 -21.005 1.00 60.59 89 ALA A C 1
ATOM 703 O O . ALA A 1 89 ? -6.310 3.186 -20.600 1.00 60.59 89 ALA A O 1
ATOM 704 N N . ASP A 1 90 ? -6.858 1.200 -21.490 1.00 60.81 90 ASP A N 1
ATOM 705 C CA . ASP A 1 90 ? -5.479 0.717 -21.610 1.00 60.81 90 ASP A CA 1
ATOM 706 C C . ASP A 1 90 ? -4.757 1.455 -22.749 1.00 60.81 90 ASP A C 1
ATOM 708 O O . ASP A 1 90 ? -3.574 1.754 -22.639 1.00 60.81 90 ASP A O 1
ATOM 712 N N . LEU A 1 91 ? -5.479 1.790 -23.827 1.00 57.31 91 LEU A N 1
ATOM 713 C CA . LEU A 1 91 ? -4.981 2.545 -24.983 1.00 57.31 91 LEU A CA 1
ATOM 714 C C . LEU A 1 91 ? -4.611 3.998 -24.646 1.00 57.31 91 LEU A C 1
ATOM 716 O O . LEU A 1 91 ? -3.647 4.511 -25.211 1.00 57.31 91 LEU A O 1
ATOM 720 N N . ALA A 1 92 ? -5.323 4.638 -23.713 1.00 58.09 92 ALA A N 1
ATOM 721 C CA . ALA A 1 92 ? -5.016 5.995 -23.252 1.00 58.09 92 ALA A CA 1
ATOM 722 C C . ALA A 1 92 ? -3.648 6.091 -22.541 1.00 58.09 92 ALA A C 1
ATOM 724 O O . ALA A 1 92 ? -2.952 7.092 -22.692 1.00 58.09 92 ALA A O 1
ATOM 725 N N . ASP A 1 93 ? -3.224 5.029 -21.846 1.00 54.88 93 ASP A N 1
ATOM 726 C CA . ASP A 1 93 ? -1.886 4.906 -21.234 1.00 54.88 93 ASP A CA 1
ATOM 727 C C . ASP A 1 93 ? -0.789 4.512 -22.254 1.00 54.88 93 ASP A C 1
ATOM 729 O O . ASP A 1 93 ? 0.400 4.447 -21.929 1.00 54.88 93 ASP A O 1
ATOM 733 N N . LEU A 1 94 ? -1.179 4.208 -23.494 1.00 54.44 94 LEU A N 1
ATOM 734 C CA . LEU A 1 94 ? -0.371 3.511 -24.498 1.00 54.44 94 LEU A CA 1
ATOM 735 C C . LEU A 1 94 ? -0.054 4.324 -25.738 1.00 54.44 94 LEU A C 1
ATOM 737 O O . LEU A 1 94 ? 0.588 3.783 -26.643 1.00 54.44 94 LEU A O 1
ATOM 741 N N . ASP A 1 95 ? -0.529 5.564 -25.823 1.00 44.09 95 ASP A N 1
ATOM 742 C CA . ASP A 1 95 ? -0.607 6.267 -27.095 1.00 44.09 95 ASP A CA 1
ATOM 743 C C . ASP A 1 95 ? 0.800 6.617 -27.642 1.00 44.09 95 ASP A C 1
ATOM 745 O O . ASP A 1 95 ? 1.400 7.660 -27.397 1.00 44.09 95 ASP A O 1
ATOM 749 N N . LYS A 1 96 ? 1.315 5.656 -28.422 1.00 44.03 96 LYS A N 1
ATOM 750 C CA . LYS A 1 96 ? 2.317 5.720 -29.496 1.00 44.03 96 LYS A CA 1
ATOM 751 C C . LYS A 1 96 ? 3.745 6.048 -29.091 1.00 44.03 96 LYS A C 1
ATOM 753 O O . LYS A 1 96 ? 4.211 7.163 -29.290 1.00 44.03 96 LYS A O 1
ATOM 758 N N . GLY A 1 97 ? 4.499 5.030 -28.665 1.00 50.41 97 GLY A N 1
ATOM 759 C CA . GLY A 1 97 ? 5.969 5.080 -28.634 1.00 50.41 97 GLY A CA 1
ATOM 760 C C . GLY A 1 97 ? 6.554 6.245 -27.829 1.00 50.41 97 GLY A C 1
ATOM 761 O O . GLY A 1 97 ? 7.738 6.550 -27.979 1.00 50.41 97 GLY A O 1
ATOM 762 N N . GLN A 1 98 ? 5.731 6.903 -27.009 1.00 56.75 98 GLN A N 1
ATOM 763 C CA . GLN A 1 98 ? 6.143 8.027 -26.205 1.00 56.75 98 GLN A CA 1
ATOM 764 C C . GLN A 1 98 ? 7.078 7.510 -25.130 1.00 56.75 98 GLN A C 1
ATOM 766 O O . GLN A 1 98 ? 6.844 6.487 -24.480 1.00 56.75 98 GLN A O 1
ATOM 771 N N . LEU A 1 99 ? 8.186 8.225 -25.006 1.00 60.16 99 LEU A N 1
ATOM 772 C CA . LEU A 1 99 ? 9.092 8.084 -23.897 1.00 60.16 99 LEU A CA 1
ATOM 773 C C . LEU A 1 99 ? 8.294 8.316 -22.615 1.00 60.16 99 LEU A C 1
ATOM 775 O O . LEU A 1 99 ? 7.840 9.431 -22.375 1.00 60.16 99 LEU A O 1
ATOM 779 N N . ILE A 1 100 ? 8.115 7.275 -21.809 1.00 69.56 100 ILE A N 1
ATOM 780 C CA . ILE A 1 100 ? 7.534 7.448 -20.478 1.00 69.56 100 ILE A CA 1
ATOM 781 C C . ILE A 1 100 ? 8.679 7.820 -19.557 1.00 69.56 100 ILE A C 1
ATOM 783 O O . ILE A 1 100 ? 9.588 7.017 -19.320 1.00 69.56 100 ILE A O 1
ATOM 787 N N . GLU A 1 101 ? 8.660 9.068 -19.110 1.00 70.25 101 GLU A N 1
ATOM 788 C CA . GLU A 1 101 ? 9.623 9.581 -18.153 1.00 70.25 101 GLU A CA 1
ATOM 789 C C . GLU A 1 101 ? 9.121 9.274 -16.741 1.00 70.25 101 GLU A C 1
ATOM 791 O O . GLU A 1 101 ? 8.026 9.668 -16.353 1.00 70.25 101 GLU A O 1
ATOM 796 N N . VAL A 1 102 ? 9.923 8.512 -16.001 1.00 78.62 102 VAL A N 1
ATOM 797 C CA . VAL A 1 102 ? 9.807 8.377 -14.550 1.00 78.62 102 VAL A CA 1
ATOM 798 C C . VAL A 1 102 ? 10.942 9.213 -13.984 1.00 78.62 102 VAL A C 1
ATOM 800 O O . VAL A 1 102 ? 12.091 8.766 -13.981 1.00 78.62 102 VAL A O 1
ATOM 803 N N . GLY A 1 103 ? 10.649 10.453 -13.615 1.00 76.69 103 GLY A N 1
ATOM 804 C CA . GLY A 1 103 ? 11.629 11.429 -13.160 1.00 76.69 103 GLY A CA 1
ATOM 805 C C . GLY A 1 103 ? 11.595 11.668 -11.652 1.00 76.69 103 GLY A C 1
ATOM 806 O O . GLY A 1 103 ? 10.955 10.942 -10.884 1.00 76.69 103 GLY A O 1
ATOM 807 N N . GLU A 1 104 ? 12.325 12.700 -11.229 1.00 79.75 104 GLU A N 1
ATOM 808 C CA . GLU A 1 104 ? 12.436 13.128 -9.829 1.00 79.75 104 GLU A CA 1
ATOM 809 C C . GLU A 1 104 ? 11.071 13.465 -9.208 1.00 79.75 104 GLU A C 1
ATOM 811 O O . GLU A 1 104 ? 10.875 13.264 -8.013 1.00 79.75 104 GLU A O 1
ATOM 816 N N . GLU A 1 105 ? 10.092 13.872 -10.017 1.00 77.38 105 GLU A N 1
ATOM 817 C CA . GLU A 1 105 ? 8.706 14.120 -9.610 1.00 77.38 105 GLU A CA 1
ATOM 818 C C . GLU A 1 105 ? 7.990 12.884 -9.042 1.00 77.38 105 GLU A C 1
ATOM 820 O O . GLU A 1 105 ? 6.958 13.012 -8.385 1.00 77.38 105 GLU A O 1
ATOM 825 N N . SER A 1 106 ? 8.548 11.688 -9.254 1.00 75.19 106 SER A N 1
ATOM 826 C CA . SER A 1 106 ? 8.073 10.459 -8.613 1.00 75.19 106 SER A CA 1
ATOM 827 C C . SER A 1 106 ? 8.326 10.456 -7.099 1.00 75.19 106 SER A C 1
ATOM 829 O O . SER A 1 106 ? 7.668 9.715 -6.367 1.00 75.19 106 SER A O 1
ATOM 831 N N . VAL A 1 107 ? 9.265 11.277 -6.612 1.00 81.81 107 VAL A N 1
ATOM 832 C CA . VAL A 1 107 ? 9.519 11.493 -5.185 1.00 81.81 107 VAL A CA 1
ATOM 833 C C . VAL A 1 107 ? 8.507 12.495 -4.635 1.00 81.81 107 VAL A C 1
ATOM 835 O O . VAL A 1 107 ? 8.411 13.636 -5.081 1.00 81.81 107 VAL A O 1
ATOM 838 N N . LEU A 1 108 ? 7.754 12.075 -3.621 1.00 78.81 108 LEU A N 1
ATOM 839 C CA . LEU A 1 108 ? 6.727 12.894 -2.993 1.00 78.81 108 LEU A CA 1
ATOM 840 C C . LEU A 1 108 ? 7.368 13.848 -1.981 1.00 78.81 108 LEU A C 1
ATOM 842 O O . LEU A 1 108 ? 7.561 13.501 -0.822 1.00 78.81 108 LEU A O 1
ATOM 846 N N . VAL A 1 109 ? 7.705 15.069 -2.379 1.00 75.62 109 VAL A N 1
ATOM 847 C CA . VAL A 1 109 ? 8.348 16.019 -1.454 1.00 75.62 109 VAL A CA 1
ATOM 848 C C . VAL A 1 109 ? 7.457 16.289 -0.222 1.00 75.62 109 VAL A C 1
ATOM 850 O O . VAL A 1 109 ? 6.305 16.713 -0.338 1.00 75.62 109 VAL A O 1
ATOM 853 N N . GLY A 1 110 ? 7.993 15.995 0.969 1.00 61.47 110 GLY A N 1
ATOM 854 C CA . GLY A 1 110 ? 7.431 16.351 2.278 1.00 61.47 110 GLY A CA 1
ATOM 855 C C . GLY A 1 110 ? 7.950 17.714 2.754 1.00 61.47 110 GLY A C 1
ATOM 856 O O . GLY A 1 110 ? 8.957 18.195 2.248 1.00 61.47 110 GLY A O 1
ATOM 857 N N . ALA A 1 111 ? 7.243 18.340 3.698 1.00 52.03 111 ALA A N 1
ATOM 858 C CA . ALA A 1 111 ? 7.211 19.782 4.008 1.00 52.03 111 ALA A CA 1
ATOM 859 C C . ALA A 1 111 ? 8.504 20.492 4.504 1.00 52.03 111 ALA A C 1
ATOM 861 O O . ALA A 1 111 ? 8.404 21.425 5.297 1.00 52.03 111 ALA A O 1
ATOM 862 N N . GLU A 1 112 ? 9.702 20.122 4.050 1.00 50.88 112 GLU A N 1
ATOM 863 C CA . GLU A 1 112 ? 10.962 20.759 4.482 1.00 50.88 112 GLU A CA 1
ATOM 864 C C . GLU A 1 112 ? 11.579 21.768 3.494 1.00 50.88 112 GLU A C 1
ATOM 866 O O . GLU A 1 112 ? 12.637 22.318 3.779 1.00 50.88 112 GLU A O 1
ATOM 871 N N . GLU A 1 113 ? 10.920 22.126 2.386 1.00 49.00 113 GLU A N 1
ATOM 872 C CA . GLU A 1 113 ? 11.447 23.173 1.482 1.00 49.00 113 GLU A CA 1
ATOM 873 C C . GLU A 1 113 ? 10.926 24.597 1.758 1.00 49.00 113 GLU A C 1
ATOM 875 O O . GLU A 1 113 ? 11.381 25.551 1.132 1.00 49.00 113 GLU A O 1
ATOM 880 N N . THR A 1 114 ? 10.057 24.810 2.754 1.00 41.56 114 THR A N 1
ATOM 881 C CA . THR A 1 114 ? 9.687 26.170 3.204 1.00 41.56 114 THR A CA 1
ATOM 882 C C . THR A 1 114 ? 10.429 26.575 4.476 1.00 41.56 114 THR A C 1
ATOM 884 O O . THR A 1 114 ? 9.836 27.032 5.449 1.00 41.56 114 THR A O 1
ATOM 887 N N . GLY A 1 115 ? 11.752 26.424 4.469 1.00 40.75 115 GLY A N 1
ATOM 888 C CA . GLY A 1 115 ? 12.657 27.064 5.424 1.00 40.75 115 GLY A CA 1
ATOM 889 C C . GLY A 1 115 ? 12.944 28.517 5.036 1.00 40.75 115 GLY A C 1
ATOM 890 O O . GLY A 1 115 ? 14.085 28.868 4.759 1.00 40.75 115 GLY A O 1
ATOM 891 N N . GLY A 1 116 ? 11.908 29.359 4.981 1.00 33.16 116 GLY A N 1
ATOM 892 C CA . GLY A 1 116 ? 12.026 30.808 4.812 1.00 33.16 116 GLY A CA 1
ATOM 893 C C . GLY A 1 116 ? 11.492 31.512 6.054 1.00 33.16 116 GLY A C 1
ATOM 894 O O . GLY A 1 116 ? 10.292 31.500 6.305 1.00 33.16 116 GLY A O 1
ATOM 895 N N . ALA A 1 117 ? 12.387 32.088 6.854 1.00 37.88 117 ALA A N 1
ATOM 896 C CA . ALA A 1 117 ? 12.060 32.813 8.075 1.00 37.88 117 ALA A CA 1
ATOM 897 C C . ALA A 1 117 ? 11.017 33.921 7.829 1.00 37.88 117 ALA A C 1
ATOM 899 O O . ALA A 1 117 ? 11.284 34.873 7.099 1.00 37.88 117 ALA A O 1
ATOM 900 N N . GLY A 1 118 ? 9.857 33.831 8.486 1.00 31.69 118 GLY A N 1
ATOM 901 C CA . GLY A 1 118 ? 8.910 34.943 8.551 1.00 31.69 118 GLY A CA 1
ATOM 902 C C . GLY A 1 118 ? 7.456 34.537 8.772 1.00 31.69 118 GLY A C 1
ATOM 903 O O . GLY A 1 118 ? 6.756 34.207 7.827 1.00 31.69 118 GLY A O 1
ATOM 904 N N . GLY A 1 119 ? 6.981 34.693 10.009 1.00 28.12 119 GLY A N 1
ATOM 905 C CA . GLY A 1 119 ? 5.579 35.019 10.274 1.00 28.12 119 GLY A CA 1
ATOM 906 C C . GLY A 1 119 ? 4.621 33.843 10.462 1.00 28.12 119 GLY A C 1
ATOM 907 O O . GLY A 1 119 ? 4.342 33.055 9.566 1.00 28.12 119 GLY A O 1
ATOM 908 N N . ALA A 1 120 ? 4.036 33.793 11.655 1.00 38.06 120 ALA A N 1
ATOM 909 C CA . ALA A 1 120 ? 2.836 33.031 11.949 1.00 38.06 120 ALA A CA 1
ATOM 910 C C . ALA A 1 120 ? 1.659 33.504 11.073 1.00 38.06 120 ALA A C 1
ATOM 912 O O . ALA A 1 120 ? 0.970 34.453 11.430 1.00 38.06 120 ALA A O 1
ATOM 913 N N . SER A 1 121 ? 1.417 32.840 9.943 1.00 30.50 121 SER A N 1
ATOM 914 C CA . SER A 1 121 ? 0.132 32.860 9.230 1.00 30.50 121 SER A CA 1
ATOM 915 C C . SER A 1 121 ? 0.175 31.924 8.024 1.00 30.50 121 SER A C 1
ATOM 917 O O . SER A 1 121 ? 0.974 32.132 7.119 1.00 30.50 121 SER A O 1
ATOM 919 N N . GLY A 1 122 ? -0.738 30.952 7.974 1.00 29.75 122 GLY A N 1
ATOM 920 C CA . GLY A 1 122 ? -1.018 30.185 6.759 1.00 29.75 122 GLY A CA 1
ATOM 921 C C . GLY A 1 122 ? -0.545 28.738 6.804 1.00 29.75 122 GLY A C 1
ATOM 922 O O . GLY A 1 122 ? 0.382 28.362 6.097 1.00 29.75 122 GLY A O 1
ATOM 923 N N . ALA A 1 123 ? -1.254 27.894 7.558 1.00 33.66 123 ALA A N 1
ATOM 924 C CA . ALA A 1 123 ? -1.334 26.466 7.263 1.00 33.66 123 ALA A CA 1
ATOM 925 C C . ALA A 1 123 ? -2.046 26.286 5.906 1.00 33.66 123 ALA A C 1
ATOM 927 O O . ALA A 1 123 ? -3.224 25.939 5.841 1.00 33.66 123 ALA A O 1
ATOM 928 N N . ALA A 1 124 ? -1.357 26.619 4.813 1.00 34.47 124 ALA A N 1
ATOM 929 C CA . ALA A 1 124 ? -1.788 26.273 3.471 1.00 34.47 124 ALA A CA 1
ATOM 930 C C . ALA A 1 124 ? -1.806 24.743 3.384 1.00 34.47 124 ALA A C 1
ATOM 932 O O . ALA A 1 124 ? -0.867 24.077 3.817 1.00 34.47 124 ALA A O 1
ATOM 933 N N . SER A 1 125 ? -2.921 24.191 2.912 1.00 44.00 125 SER A N 1
ATOM 934 C CA . SER A 1 125 ? -3.249 22.768 2.951 1.00 44.00 125 SER A CA 1
ATOM 935 C C . SER A 1 125 ? -2.188 21.909 2.257 1.00 44.00 125 SER A C 1
ATOM 937 O O . SER A 1 125 ? -2.274 21.654 1.055 1.00 44.00 125 SER A O 1
ATOM 939 N N . ALA A 1 126 ? -1.193 21.433 3.006 1.00 59.56 126 ALA A N 1
ATOM 940 C CA . ALA A 1 126 ? -0.282 20.410 2.518 1.00 59.56 126 ALA A CA 1
ATOM 941 C C . ALA A 1 126 ? -1.110 19.198 2.070 1.00 59.56 126 ALA A C 1
ATOM 943 O O . ALA A 1 126 ? -2.017 18.766 2.797 1.00 59.56 126 ALA A O 1
ATOM 944 N N . ALA A 1 127 ? -0.814 18.674 0.876 1.00 81.44 127 ALA A N 1
ATOM 945 C CA . ALA A 1 127 ? -1.505 17.514 0.328 1.00 81.44 127 ALA A CA 1
ATOM 946 C C . ALA A 1 127 ? -1.529 16.371 1.365 1.00 81.44 127 ALA A C 1
ATOM 948 O O . ALA A 1 127 ? -0.547 16.194 2.093 1.00 81.44 127 ALA A O 1
ATOM 949 N N . PRO A 1 128 ? -2.611 15.573 1.455 1.00 86.88 128 PRO A N 1
ATOM 950 C CA . PRO A 1 128 ? -2.718 14.505 2.452 1.00 86.88 128 PRO A CA 1
ATOM 951 C C . PRO A 1 128 ? -1.516 13.549 2.489 1.00 86.88 128 PRO A C 1
ATOM 953 O O . PRO A 1 128 ? -1.116 13.094 3.559 1.00 86.88 128 PRO A O 1
ATOM 956 N N . SER A 1 129 ? -0.906 13.290 1.330 1.00 89.19 129 SER A N 1
ATOM 957 C CA . SER A 1 129 ? 0.335 12.527 1.181 1.00 89.19 129 SER A CA 1
ATOM 958 C C . SER A 1 129 ? 1.522 13.164 1.909 1.00 89.19 129 SER A C 1
ATOM 960 O O . SER A 1 129 ? 2.217 12.471 2.643 1.00 89.19 129 SER A O 1
ATOM 962 N N . ALA A 1 130 ? 1.729 14.474 1.770 1.00 89.31 130 ALA A N 1
ATOM 963 C CA . ALA A 1 130 ? 2.834 15.187 2.410 1.00 89.31 130 ALA A CA 1
ATOM 964 C C . ALA A 1 130 ? 2.724 15.161 3.943 1.00 89.31 130 ALA A C 1
ATOM 966 O O . ALA A 1 130 ? 3.725 14.966 4.628 1.00 89.31 130 ALA A O 1
ATOM 967 N N . GLN A 1 131 ? 1.507 15.284 4.489 1.00 90.69 131 GLN A N 1
ATOM 968 C CA . GLN A 1 131 ? 1.281 15.177 5.938 1.00 90.69 131 GLN A CA 1
ATOM 969 C C . GLN A 1 131 ? 1.574 13.769 6.468 1.00 90.69 131 GLN A C 1
ATOM 971 O O . GLN A 1 131 ? 2.105 13.626 7.567 1.00 90.69 131 GLN A O 1
ATOM 976 N N . LEU A 1 132 ? 1.244 12.727 5.697 1.00 92.69 132 LEU A N 1
ATOM 977 C CA . LEU A 1 132 ? 1.560 11.347 6.065 1.00 92.69 132 LEU A CA 1
ATOM 978 C C . LEU A 1 132 ? 3.071 11.095 6.074 1.00 92.69 132 LEU A C 1
ATOM 980 O O . LEU A 1 132 ? 3.579 10.495 7.016 1.00 92.69 132 LEU A O 1
ATOM 984 N N . LEU A 1 133 ? 3.777 11.561 5.042 1.00 93.25 133 LEU A N 1
ATOM 985 C CA . LEU A 1 133 ? 5.230 11.413 4.929 1.00 93.25 133 LEU A CA 1
ATOM 986 C C . LEU A 1 133 ? 5.950 12.160 6.052 1.00 93.25 133 LEU A C 1
ATOM 988 O O . LEU A 1 133 ? 6.842 11.599 6.681 1.00 93.25 133 LEU A O 1
ATOM 992 N N . ALA A 1 134 ? 5.498 13.377 6.370 1.00 91.38 134 ALA A N 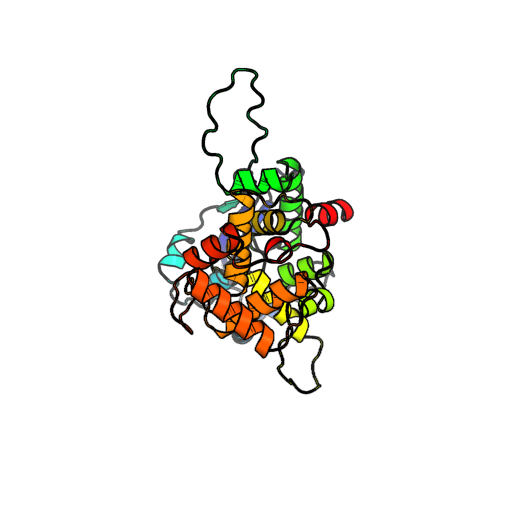1
ATOM 993 C CA . ALA A 1 134 ? 5.995 14.131 7.514 1.00 91.38 134 ALA A CA 1
ATOM 994 C C . ALA A 1 134 ? 5.746 13.387 8.838 1.00 91.38 134 ALA A C 1
ATOM 996 O O . ALA A 1 134 ? 6.649 13.278 9.658 1.00 91.38 134 ALA A O 1
ATOM 997 N N . ALA A 1 135 ? 4.555 12.808 9.034 1.00 91.88 135 ALA A N 1
ATOM 998 C CA . ALA A 1 135 ? 4.242 12.041 10.242 1.00 91.88 135 ALA A CA 1
ATOM 999 C C . ALA A 1 135 ? 5.080 10.760 10.393 1.00 91.88 135 ALA A C 1
ATOM 1001 O O . ALA A 1 135 ? 5.268 10.303 11.520 1.00 91.88 135 ALA A O 1
ATOM 1002 N N . ALA A 1 136 ? 5.563 10.196 9.282 1.00 92.69 136 ALA A N 1
ATOM 1003 C CA . ALA A 1 136 ? 6.476 9.055 9.237 1.00 92.69 136 ALA A CA 1
ATOM 1004 C C . ALA A 1 136 ? 7.963 9.452 9.306 1.00 92.69 136 ALA A C 1
ATOM 1006 O O . ALA A 1 136 ? 8.820 8.571 9.301 1.00 92.69 136 ALA A O 1
ATOM 1007 N N . ASN A 1 137 ? 8.273 10.753 9.379 1.00 92.50 137 ASN A N 1
ATOM 1008 C CA . ASN A 1 137 ? 9.625 11.318 9.304 1.00 92.50 137 ASN A CA 1
ATOM 1009 C C . ASN A 1 137 ? 10.386 10.940 8.021 1.00 92.50 137 ASN A C 1
ATOM 1011 O O . ASN A 1 137 ? 11.590 10.712 8.062 1.00 92.50 137 ASN A O 1
ATOM 1015 N N . TYR A 1 138 ? 9.696 10.844 6.881 1.00 92.88 138 TYR A N 1
ATOM 1016 C CA . TYR A 1 138 ? 10.343 10.554 5.601 1.00 92.88 138 TYR A CA 1
ATOM 1017 C C . TYR A 1 138 ? 10.833 11.842 4.945 1.00 92.88 138 TYR A C 1
ATOM 1019 O O . TYR A 1 138 ? 10.033 12.669 4.498 1.00 92.88 138 TYR A O 1
ATOM 1027 N N . THR A 1 139 ? 12.151 11.988 4.834 1.00 91.88 139 THR A N 1
ATOM 1028 C CA . THR A 1 139 ? 12.781 13.097 4.109 1.00 91.88 139 THR A CA 1
ATOM 1029 C C . THR A 1 139 ? 12.797 12.843 2.597 1.00 91.88 139 THR A C 1
ATOM 1031 O O . THR A 1 139 ? 12.503 11.741 2.123 1.00 91.88 139 THR A O 1
ATOM 1034 N N . LYS A 1 140 ? 13.156 13.861 1.802 1.00 90.44 140 LYS A N 1
ATOM 1035 C CA . LYS A 1 140 ? 13.374 13.694 0.353 1.00 90.44 140 LYS A CA 1
ATOM 1036 C C . LYS A 1 140 ? 14.465 12.651 0.069 1.00 90.44 140 LYS A C 1
ATOM 1038 O O . LYS A 1 140 ? 14.291 11.802 -0.800 1.00 90.44 140 LYS A O 1
ATOM 1043 N N . GLU A 1 141 ? 15.547 12.679 0.843 1.00 91.06 141 GLU A N 1
ATOM 1044 C CA . GLU A 1 141 ? 16.671 11.742 0.727 1.00 91.06 141 GLU A CA 1
ATOM 1045 C C . GLU A 1 141 ? 16.248 10.299 1.046 1.00 91.06 141 GLU A C 1
ATOM 1047 O O . GLU A 1 141 ? 16.595 9.371 0.313 1.00 91.06 141 GLU A O 1
ATOM 1052 N N . ASP A 1 142 ? 15.419 10.098 2.074 1.00 92.62 142 ASP A N 1
ATOM 1053 C CA . ASP A 1 142 ? 14.885 8.771 2.406 1.00 92.62 142 ASP A CA 1
ATOM 1054 C C . ASP A 1 142 ? 14.049 8.201 1.264 1.00 92.62 142 ASP A C 1
ATOM 1056 O O . ASP A 1 142 ? 14.185 7.037 0.886 1.00 92.62 142 ASP A O 1
ATOM 1060 N N . GLN A 1 143 ? 13.208 9.038 0.660 1.00 93.19 143 GLN A N 1
ATOM 1061 C CA . GLN A 1 143 ? 12.400 8.632 -0.481 1.00 93.19 143 GLN A CA 1
ATOM 1062 C C . GLN A 1 143 ? 13.254 8.328 -1.711 1.00 93.19 143 GLN A C 1
ATOM 1064 O O . GLN A 1 143 ? 12.960 7.371 -2.422 1.00 93.19 143 GLN A O 1
ATOM 1069 N N . MET A 1 144 ? 14.337 9.071 -1.947 1.00 91.75 144 MET A N 1
ATOM 1070 C CA . MET A 1 144 ? 15.296 8.763 -3.011 1.00 91.75 144 MET A CA 1
ATOM 1071 C C . MET A 1 144 ? 15.964 7.398 -2.795 1.00 91.75 144 MET A C 1
ATOM 1073 O O . MET A 1 144 ? 16.093 6.617 -3.741 1.00 91.75 144 MET A O 1
ATOM 1077 N N . ARG A 1 145 ? 16.324 7.057 -1.552 1.00 91.88 145 ARG A N 1
ATOM 1078 C CA . ARG A 1 145 ? 16.858 5.727 -1.208 1.00 91.88 145 ARG A CA 1
ATOM 1079 C C . ARG A 1 145 ? 15.830 4.626 -1.441 1.00 91.88 145 ARG A C 1
ATOM 1081 O O . ARG A 1 145 ? 16.143 3.632 -2.095 1.00 91.88 145 ARG A O 1
ATOM 1088 N N . LEU A 1 146 ? 14.597 4.829 -0.974 1.00 93.38 146 LEU A N 1
ATOM 1089 C CA . LEU A 1 146 ? 13.489 3.902 -1.208 1.00 93.38 146 LEU A CA 1
ATOM 1090 C C . LEU A 1 146 ? 13.198 3.735 -2.704 1.00 93.38 146 LEU A C 1
ATOM 1092 O O . LEU A 1 146 ? 12.935 2.621 -3.145 1.00 93.38 146 LEU A O 1
ATOM 1096 N N . PHE A 1 147 ? 13.268 4.808 -3.493 1.00 92.44 147 PHE A N 1
ATOM 1097 C CA . PHE A 1 147 ? 13.025 4.761 -4.933 1.00 92.44 147 PHE A CA 1
ATOM 1098 C C . PHE A 1 147 ? 14.104 3.962 -5.664 1.00 92.44 147 PHE A C 1
ATOM 1100 O O . PHE A 1 147 ? 13.796 3.122 -6.509 1.00 92.44 147 PHE A O 1
ATOM 1107 N N . ARG A 1 148 ? 15.375 4.155 -5.299 1.00 89.88 148 ARG A N 1
ATOM 1108 C CA . ARG A 1 148 ? 16.481 3.362 -5.845 1.00 89.88 148 ARG A CA 1
ATOM 1109 C C . ARG A 1 148 ? 16.298 1.869 -5.564 1.00 89.88 148 ARG A C 1
ATOM 1111 O O . ARG A 1 148 ? 16.488 1.049 -6.467 1.00 89.88 148 ARG A O 1
ATOM 1118 N N . GLU A 1 149 ? 15.910 1.518 -4.341 1.00 91.31 149 GLU A N 1
ATOM 1119 C CA . GLU A 1 149 ? 15.653 0.123 -3.980 1.00 91.31 149 GLU A CA 1
ATOM 1120 C C . GLU A 1 149 ? 14.404 -0.414 -4.685 1.00 91.31 149 GLU A C 1
ATOM 1122 O O . GLU A 1 149 ? 14.417 -1.515 -5.226 1.00 91.31 149 GLU A O 1
ATOM 1127 N N . PHE A 1 150 ? 13.348 0.394 -4.795 1.00 91.69 150 PHE A N 1
ATOM 1128 C CA . PHE A 1 150 ? 12.151 0.058 -5.559 1.00 91.69 150 PHE A CA 1
ATOM 1129 C C . PHE A 1 150 ? 12.483 -0.298 -7.010 1.00 91.69 150 PHE A C 1
ATOM 1131 O O . PHE A 1 150 ? 12.049 -1.343 -7.494 1.00 91.69 150 PHE A O 1
ATOM 1138 N N . VAL A 1 151 ? 13.276 0.518 -7.708 1.00 88.31 151 VAL A N 1
ATOM 1139 C CA . VAL A 1 151 ? 13.671 0.202 -9.087 1.00 88.31 151 VAL A CA 1
ATOM 1140 C C . VAL A 1 151 ? 14.495 -1.086 -9.124 1.00 88.31 151 VAL A C 1
ATOM 1142 O O . VAL A 1 151 ? 14.249 -1.938 -9.973 1.00 88.31 151 VAL A O 1
ATOM 1145 N N . THR A 1 152 ? 15.411 -1.279 -8.174 1.00 87.06 152 THR A N 1
ATOM 1146 C CA . THR A 1 152 ? 16.261 -2.479 -8.098 1.00 87.06 152 THR A CA 1
ATOM 1147 C C . THR A 1 152 ? 15.448 -3.761 -7.888 1.00 87.06 152 THR A C 1
ATOM 1149 O O . THR A 1 152 ? 15.684 -4.754 -8.578 1.00 87.06 152 THR A O 1
ATOM 1152 N N . MET A 1 153 ? 14.457 -3.739 -6.992 1.00 86.69 153 MET A N 1
ATOM 1153 C CA . MET A 1 153 ? 13.593 -4.887 -6.693 1.00 86.69 153 MET A CA 1
ATOM 1154 C C . MET A 1 153 ? 12.648 -5.246 -7.844 1.00 86.69 153 MET A C 1
ATOM 1156 O O . MET A 1 153 ? 12.299 -6.417 -8.017 1.00 86.69 153 MET A O 1
ATOM 1160 N N . ASN A 1 154 ? 12.201 -4.247 -8.607 1.00 84.69 154 ASN A N 1
ATOM 1161 C CA . ASN A 1 154 ? 11.164 -4.436 -9.619 1.00 84.69 154 ASN A CA 1
ATOM 1162 C C . ASN A 1 154 ? 11.715 -4.613 -11.031 1.00 84.69 154 ASN A C 1
ATOM 1164 O O . ASN A 1 154 ? 11.033 -5.209 -11.864 1.00 84.69 154 ASN A O 1
ATOM 1168 N N . PHE A 1 155 ? 12.948 -4.178 -11.306 1.00 77.88 155 PHE A N 1
ATOM 1169 C CA . PHE A 1 155 ? 13.519 -4.236 -12.647 1.00 77.88 155 PHE A CA 1
ATOM 1170 C C . PHE A 1 155 ? 13.422 -5.653 -13.259 1.00 77.88 155 PHE A C 1
ATOM 1172 O O . PHE A 1 155 ? 13.809 -6.638 -12.621 1.00 77.88 155 PHE A O 1
ATOM 1179 N N . PRO A 1 156 ? 12.931 -5.797 -14.508 1.00 74.69 156 PRO A N 1
ATOM 1180 C CA . PRO A 1 156 ? 12.655 -4.743 -15.495 1.00 74.69 156 PRO A CA 1
ATOM 1181 C C . PRO A 1 156 ? 11.257 -4.091 -15.421 1.00 74.69 156 PRO A C 1
ATOM 1183 O O . PRO A 1 156 ? 10.947 -3.239 -16.248 1.00 74.69 156 PRO A O 1
ATOM 1186 N N . ALA A 1 157 ? 10.397 -4.481 -14.482 1.00 80.38 157 ALA A N 1
ATOM 1187 C CA . ALA A 1 157 ? 9.083 -3.865 -14.295 1.00 80.38 157 ALA A CA 1
ATOM 1188 C C . ALA A 1 157 ? 9.180 -2.476 -13.636 1.00 80.38 157 ALA A C 1
ATOM 1190 O O . ALA A 1 157 ? 10.106 -2.223 -12.862 1.00 80.38 157 ALA A O 1
ATOM 1191 N N . LEU A 1 158 ? 8.218 -1.586 -13.924 1.00 81.88 158 LEU A N 1
ATOM 1192 C CA . LEU A 1 158 ? 8.117 -0.277 -13.260 1.00 81.88 158 LEU A CA 1
ATOM 1193 C C . LEU A 1 158 ? 7.171 -0.302 -12.055 1.00 81.88 158 LEU A C 1
ATOM 1195 O O . LEU A 1 158 ? 7.230 0.603 -11.227 1.00 81.88 158 LEU A O 1
ATOM 1199 N N . TYR A 1 159 ? 6.320 -1.323 -11.934 1.00 86.38 159 TYR A N 1
ATOM 1200 C CA . TYR A 1 159 ? 5.445 -1.514 -10.781 1.00 86.38 159 TYR A CA 1
ATOM 1201 C C . TYR A 1 159 ? 5.855 -2.754 -9.999 1.00 86.38 159 TYR A C 1
ATOM 1203 O O . TYR A 1 159 ? 6.411 -3.721 -10.522 1.00 86.38 159 TYR A O 1
ATOM 1211 N N . MET A 1 160 ? 5.529 -2.731 -8.713 1.00 88.19 160 MET A N 1
ATOM 1212 C CA . MET A 1 160 ? 5.755 -3.850 -7.822 1.00 88.19 160 MET A CA 1
ATOM 1213 C C . MET A 1 160 ? 4.608 -4.854 -7.886 1.00 88.19 160 MET A C 1
ATOM 1215 O O . MET A 1 160 ? 3.460 -4.559 -7.540 1.00 88.19 160 MET A O 1
ATOM 1219 N N . SER A 1 161 ? 4.937 -6.081 -8.293 1.00 85.38 161 SER A N 1
ATOM 1220 C CA . SER A 1 161 ? 4.017 -7.219 -8.181 1.00 85.38 161 SER A CA 1
ATOM 1221 C C . SER A 1 161 ? 3.703 -7.576 -6.740 1.00 85.38 161 SER A C 1
ATOM 1223 O O . SER A 1 161 ? 4.505 -7.372 -5.828 1.00 85.38 161 SER A O 1
ATOM 1225 N N . GLN A 1 162 ? 2.593 -8.293 -6.569 1.00 83.81 162 GLN A N 1
ATOM 1226 C CA . GLN A 1 162 ? 2.286 -8.994 -5.329 1.00 83.81 162 GLN A CA 1
ATOM 1227 C C . GLN A 1 162 ? 3.422 -9.917 -4.879 1.00 83.81 162 GLN A C 1
ATOM 1229 O O . GLN A 1 162 ? 3.658 -10.039 -3.680 1.00 83.81 162 GLN A O 1
ATOM 1234 N N . HIS A 1 163 ? 4.129 -10.573 -5.805 1.00 82.00 163 HIS A N 1
ATOM 1235 C CA . HIS A 1 163 ? 5.229 -11.471 -5.459 1.00 82.00 163 HIS A CA 1
ATOM 1236 C C . HIS A 1 163 ? 6.383 -10.718 -4.786 1.00 82.00 163 HIS A C 1
ATOM 1238 O O . HIS A 1 163 ? 6.778 -11.084 -3.680 1.00 82.00 163 HIS A O 1
ATOM 1244 N N . VAL A 1 164 ? 6.869 -9.643 -5.419 1.00 86.44 164 VAL A N 1
ATOM 1245 C CA . VAL A 1 164 ? 7.944 -8.802 -4.869 1.00 86.44 164 VAL A CA 1
ATOM 1246 C C . VAL A 1 164 ? 7.494 -8.144 -3.564 1.00 86.44 164 VAL A C 1
ATOM 1248 O O . VAL A 1 164 ? 8.213 -8.204 -2.572 1.00 86.44 164 VAL A O 1
ATOM 1251 N N . PHE A 1 165 ? 6.265 -7.620 -3.515 1.00 90.31 165 PHE A N 1
ATOM 1252 C CA . PHE A 1 165 ? 5.694 -7.051 -2.295 1.00 90.31 165 PHE A CA 1
ATOM 1253 C C . PHE A 1 165 ? 5.613 -8.072 -1.152 1.00 90.31 165 PHE A C 1
ATOM 1255 O O . PHE A 1 165 ? 5.959 -7.763 -0.019 1.00 90.31 165 PHE A O 1
ATOM 1262 N N . SER A 1 166 ? 5.181 -9.305 -1.428 1.00 86.62 166 SER A N 1
ATOM 1263 C CA . SER A 1 166 ? 5.087 -10.357 -0.406 1.00 86.62 166 SER A CA 1
ATOM 1264 C C . SER A 1 166 ? 6.459 -10.712 0.161 1.00 86.62 166 SER A C 1
ATOM 1266 O O . SER A 1 166 ? 6.578 -10.916 1.367 1.00 86.62 166 SER A O 1
ATOM 1268 N N . GLN A 1 167 ? 7.485 -10.767 -0.694 1.00 86.62 167 GLN A N 1
ATOM 1269 C CA . GLN A 1 167 ? 8.858 -10.996 -0.254 1.00 86.62 167 GLN A CA 1
ATOM 1270 C C . GLN A 1 167 ? 9.346 -9.837 0.620 1.00 86.62 167 GLN A C 1
ATOM 1272 O O . GLN A 1 167 ? 9.784 -10.073 1.739 1.00 86.62 167 GLN A O 1
ATOM 1277 N N . LEU A 1 168 ? 9.135 -8.594 0.178 1.00 90.88 168 LEU A N 1
ATOM 1278 C CA . LEU A 1 168 ? 9.474 -7.405 0.956 1.00 90.88 168 LEU A CA 1
ATOM 1279 C C . LEU A 1 168 ? 8.797 -7.402 2.335 1.00 90.88 168 LEU A C 1
ATOM 1281 O O . LEU A 1 168 ? 9.430 -7.113 3.345 1.00 90.88 168 LEU A O 1
ATOM 1285 N N . MET A 1 169 ? 7.512 -7.762 2.397 1.00 90.12 169 MET A N 1
ATOM 1286 C CA . MET A 1 169 ? 6.773 -7.854 3.657 1.00 90.12 169 MET A CA 1
ATOM 1287 C C . MET A 1 169 ? 7.378 -8.913 4.593 1.00 90.12 169 MET A C 1
ATOM 1289 O O . MET A 1 169 ? 7.480 -8.675 5.796 1.00 90.12 169 MET A O 1
ATOM 1293 N N . LEU A 1 170 ? 7.811 -10.061 4.065 1.00 88.38 170 LEU A N 1
ATOM 1294 C CA . LEU A 1 170 ? 8.520 -11.071 4.856 1.00 88.38 170 LEU A CA 1
ATOM 1295 C C . LEU A 1 170 ? 9.860 -10.541 5.380 1.00 88.38 170 LEU A C 1
ATOM 1297 O O . LEU A 1 170 ? 10.166 -10.751 6.554 1.00 88.38 170 LEU A O 1
ATOM 1301 N N . ASP A 1 171 ? 10.618 -9.833 4.544 1.00 89.44 171 ASP A N 1
ATOM 1302 C CA . ASP A 1 171 ? 11.953 -9.325 4.876 1.00 89.44 171 ASP A CA 1
ATOM 1303 C C . ASP A 1 171 ? 11.908 -8.228 5.960 1.00 89.44 171 ASP A C 1
ATOM 1305 O O . ASP A 1 171 ? 12.768 -8.176 6.844 1.00 89.44 171 ASP A O 1
ATOM 1309 N N . ILE A 1 172 ? 10.848 -7.408 5.979 1.00 90.12 172 ILE A N 1
ATOM 1310 C CA . ILE A 1 172 ? 10.587 -6.438 7.062 1.00 90.12 172 ILE A CA 1
ATOM 1311 C C . ILE A 1 172 ? 9.892 -7.072 8.288 1.00 90.12 172 ILE A C 1
ATOM 1313 O O . ILE A 1 172 ? 9.466 -6.373 9.209 1.00 90.12 172 ILE A O 1
ATOM 1317 N N . GLY A 1 173 ? 9.782 -8.402 8.330 1.00 87.56 173 GLY A N 1
ATOM 1318 C CA . GLY A 1 173 ? 9.373 -9.157 9.515 1.00 87.56 173 GLY A CA 1
ATOM 1319 C C . GLY A 1 173 ? 7.871 -9.401 9.659 1.00 87.56 173 GLY A C 1
ATOM 1320 O O . GLY A 1 173 ? 7.426 -9.858 10.717 1.00 87.56 173 GLY A O 1
ATOM 1321 N N . TRP A 1 174 ? 7.054 -9.141 8.630 1.00 84.69 174 TRP A N 1
ATOM 1322 C CA . TRP A 1 174 ? 5.662 -9.590 8.654 1.00 84.69 174 TRP A CA 1
ATOM 1323 C C . TRP A 1 174 ? 5.626 -11.113 8.541 1.00 84.69 174 TRP A C 1
ATOM 1325 O O . TRP A 1 174 ? 5.684 -11.682 7.459 1.00 84.69 174 TRP A O 1
ATOM 1335 N N . HIS A 1 175 ? 5.510 -11.807 9.668 1.00 73.69 175 HIS A N 1
ATOM 1336 C CA . HIS A 1 175 ? 5.372 -13.261 9.675 1.00 73.69 175 HIS A CA 1
ATOM 1337 C C . HIS A 1 175 ? 3.910 -13.692 9.769 1.00 73.69 175 HIS A C 1
ATOM 1339 O O . HIS A 1 175 ? 3.055 -12.971 10.294 1.00 73.69 175 HIS A O 1
ATOM 1345 N N . ARG A 1 176 ? 3.621 -14.927 9.327 1.00 59.22 176 ARG A N 1
ATOM 1346 C CA . ARG A 1 176 ? 2.290 -15.533 9.497 1.00 59.22 176 ARG A CA 1
ATOM 1347 C C . ARG A 1 176 ? 1.840 -15.529 10.956 1.00 59.22 176 ARG A C 1
ATOM 1349 O O . ARG A 1 176 ? 0.655 -15.360 11.176 1.00 59.22 176 ARG A O 1
ATOM 1356 N N . THR A 1 177 ? 2.754 -15.665 11.921 1.00 52.66 177 THR A N 1
ATOM 1357 C CA . THR A 1 177 ? 2.465 -15.634 13.367 1.00 52.66 177 THR A CA 1
ATOM 1358 C C . THR A 1 177 ? 1.994 -14.256 13.851 1.00 52.66 177 THR A C 1
ATOM 1360 O O . THR A 1 177 ? 1.044 -14.158 14.627 1.00 52.66 177 THR A O 1
ATOM 1363 N N . VAL A 1 178 ? 2.600 -13.187 13.327 1.00 50.00 178 VAL A N 1
ATOM 1364 C CA . VAL A 1 178 ? 2.204 -11.788 13.572 1.00 50.00 178 VAL A CA 1
ATOM 1365 C C . VAL A 1 178 ? 0.868 -11.486 12.889 1.00 50.00 178 VAL A C 1
ATOM 1367 O O . VAL A 1 178 ? -0.011 -10.856 13.473 1.00 50.00 178 VAL A O 1
ATOM 1370 N N . CYS A 1 179 ? 0.667 -12.030 11.686 1.00 46.19 179 CYS A N 1
ATOM 1371 C CA . CYS A 1 179 ? -0.604 -11.964 10.974 1.00 46.19 179 CYS A CA 1
ATOM 1372 C C . CYS A 1 179 ? -1.691 -12.819 11.650 1.00 46.19 179 CYS A C 1
ATOM 1374 O O . CYS A 1 179 ? -2.842 -12.420 11.663 1.00 46.19 179 CYS A O 1
ATOM 1376 N N . SER A 1 180 ? -1.381 -13.955 12.277 1.00 40.59 180 SER A N 1
ATOM 1377 C CA . SER A 1 180 ? -2.391 -14.827 12.897 1.00 40.59 180 SER A CA 1
ATOM 1378 C C . SER A 1 180 ? -2.994 -14.267 14.187 1.00 40.59 180 SER A C 1
ATOM 1380 O O . SER A 1 180 ? -4.090 -14.671 14.565 1.00 40.59 180 SER A O 1
ATOM 1382 N N . ASN A 1 181 ? -2.343 -13.282 14.817 1.00 38.56 181 ASN A N 1
ATOM 1383 C CA . ASN A 1 181 ? -2.955 -12.494 15.895 1.00 38.56 181 ASN A CA 1
ATOM 1384 C C . ASN A 1 181 ? -3.930 -11.423 15.362 1.00 38.56 181 ASN A C 1
ATOM 1386 O O . ASN A 1 181 ? -4.741 -10.902 16.122 1.00 38.56 181 ASN A O 1
ATOM 1390 N N . LEU A 1 182 ? -3.888 -11.137 14.057 1.00 42.59 182 LEU A N 1
ATOM 1391 C CA . LEU A 1 182 ? -4.891 -10.364 13.318 1.00 42.59 182 LEU A CA 1
ATOM 1392 C C . LEU A 1 182 ? -5.900 -11.280 12.588 1.00 42.59 182 LEU A C 1
ATOM 1394 O O . LEU A 1 182 ? -7.021 -10.855 12.327 1.00 42.59 182 LEU A O 1
ATOM 1398 N N . PHE A 1 183 ? -5.544 -12.543 12.309 1.00 42.62 1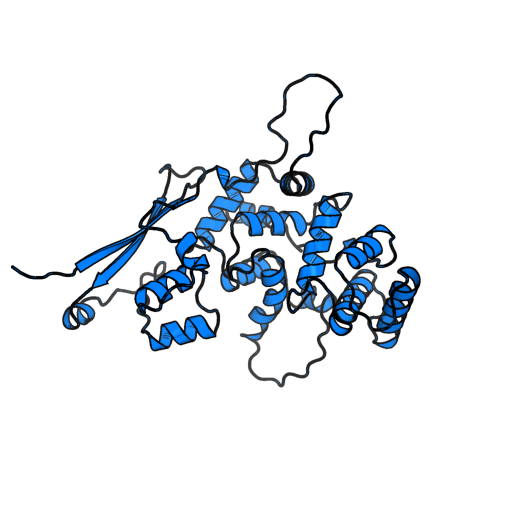83 PHE A N 1
ATOM 1399 C CA . PHE A 1 183 ? -6.312 -13.480 11.480 1.00 42.62 183 PHE A CA 1
ATOM 1400 C C . PHE A 1 183 ? -6.380 -14.887 12.093 1.00 42.62 183 PHE A C 1
ATOM 1402 O O . PHE A 1 183 ? -5.503 -15.724 11.881 1.00 42.62 183 PHE A O 1
ATOM 1409 N N . ARG A 1 184 ? -7.491 -15.208 12.765 1.00 35.97 184 ARG A N 1
ATOM 1410 C CA . ARG A 1 184 ? -7.959 -16.598 12.878 1.00 35.97 184 ARG A CA 1
ATOM 1411 C C . ARG A 1 184 ? -9.008 -16.839 11.801 1.00 35.97 184 ARG A C 1
ATOM 1413 O O . ARG A 1 184 ? -10.198 -16.675 12.042 1.00 35.97 184 ARG A O 1
ATOM 1420 N N . TYR A 1 185 ? -8.568 -17.246 10.613 1.00 36.41 185 TYR A N 1
ATOM 1421 C CA . TYR A 1 185 ? -9.479 -17.844 9.644 1.00 36.41 185 TYR A CA 1
ATOM 1422 C C . TYR A 1 185 ? -9.628 -19.327 9.994 1.00 36.41 185 TYR A C 1
ATOM 1424 O O . TYR A 1 185 ? -8.715 -20.128 9.798 1.00 36.41 185 TYR A O 1
ATOM 1432 N N . GLY A 1 186 ? -10.767 -19.686 10.583 1.00 30.25 186 GLY A N 1
ATOM 1433 C CA . GLY A 1 186 ? -11.158 -21.071 10.811 1.00 30.25 186 GLY A CA 1
ATOM 1434 C C . GLY A 1 186 ? -11.586 -21.722 9.502 1.00 30.25 186 GLY A C 1
ATOM 1435 O O . GLY A 1 186 ? -12.772 -21.938 9.291 1.00 30.25 186 GLY A O 1
ATOM 1436 N N . SER A 1 187 ? -10.636 -22.045 8.624 1.00 32.34 187 SER A N 1
ATOM 1437 C CA . SER A 1 187 ? -10.892 -22.969 7.521 1.00 32.34 187 SER A CA 1
ATOM 1438 C C . SER A 1 187 ? -9.932 -24.142 7.629 1.00 32.34 187 SER A C 1
ATOM 1440 O O . SER A 1 187 ? -8.715 -23.993 7.517 1.00 32.34 187 SER A O 1
ATOM 1442 N N . ARG A 1 188 ? -10.496 -25.320 7.917 1.00 34.25 188 ARG A N 1
ATOM 1443 C CA . ARG A 1 188 ? -9.805 -26.605 7.823 1.00 34.25 188 ARG A CA 1
ATOM 1444 C C . ARG A 1 188 ? -9.473 -26.837 6.351 1.00 34.25 188 ARG A C 1
ATOM 1446 O O . ARG A 1 188 ? -10.285 -27.399 5.626 1.00 34.25 188 ARG A O 1
ATOM 1453 N N . VAL A 1 189 ? -8.293 -26.415 5.915 1.00 35.53 189 VAL A N 1
ATOM 1454 C CA . VAL A 1 189 ? -7.710 -26.923 4.673 1.00 35.53 189 VAL A CA 1
ATOM 1455 C C . VAL A 1 189 ? -6.737 -28.023 5.065 1.00 35.53 189 VAL A C 1
ATOM 1457 O O . VAL A 1 189 ? -5.773 -27.802 5.794 1.00 35.53 189 VAL A O 1
ATOM 1460 N N . SER A 1 190 ? -7.082 -29.233 4.641 1.00 32.81 190 SER A N 1
ATOM 1461 C CA . SER A 1 190 ? -6.349 -30.478 4.830 1.00 32.81 190 SER A CA 1
ATOM 1462 C C . SER A 1 190 ? -4.865 -30.359 4.471 1.00 32.81 190 SER A C 1
ATOM 1464 O O . SER A 1 190 ? -4.496 -29.748 3.469 1.00 32.81 190 SER A O 1
ATOM 1466 N N . ASN A 1 191 ? -4.038 -30.997 5.300 1.00 33.75 191 ASN A N 1
ATOM 1467 C CA . ASN A 1 191 ? -2.593 -31.167 5.160 1.00 33.75 191 ASN A CA 1
ATO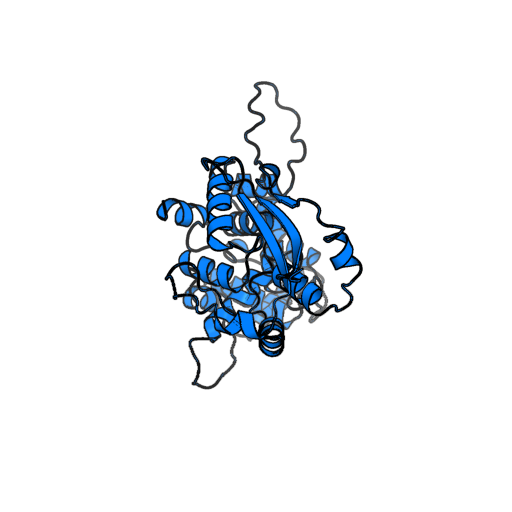M 1468 C C . ASN A 1 191 ? -2.172 -31.517 3.722 1.00 33.75 191 ASN A C 1
ATOM 1470 O O . ASN A 1 191 ? -2.632 -32.521 3.183 1.00 33.75 191 ASN A O 1
ATOM 1474 N N . GLY A 1 192 ? -1.249 -30.746 3.129 1.00 31.59 192 GLY A N 1
ATOM 1475 C CA . GLY A 1 192 ? -0.590 -31.194 1.897 1.00 31.59 192 GLY A CA 1
ATOM 1476 C C . GLY A 1 192 ? 0.352 -30.230 1.170 1.00 31.59 192 GLY A C 1
ATOM 1477 O O . GLY A 1 192 ? 1.286 -30.707 0.539 1.00 31.59 192 GLY A O 1
ATOM 1478 N N . VAL A 1 193 ? 0.177 -28.898 1.231 1.00 33.19 193 VAL A N 1
ATOM 1479 C CA . VAL A 1 193 ? 0.985 -27.972 0.393 1.00 33.19 193 VAL A CA 1
ATOM 1480 C C . VAL A 1 193 ? 1.295 -26.644 1.111 1.00 33.19 193 VAL A C 1
ATOM 1482 O O . VAL A 1 193 ? 0.782 -25.579 0.775 1.00 33.19 193 VAL A O 1
ATOM 1485 N N . CYS A 1 194 ? 2.142 -26.680 2.145 1.00 33.59 194 CYS A N 1
ATOM 1486 C CA . CYS A 1 194 ? 2.385 -25.521 3.025 1.00 33.59 194 CYS A CA 1
ATOM 1487 C C . CYS A 1 194 ? 3.253 -24.381 2.445 1.00 33.59 194 CYS A C 1
ATOM 1489 O O . CYS A 1 194 ? 3.260 -23.292 3.029 1.00 33.59 194 CYS A O 1
ATOM 1491 N N . ASN A 1 195 ? 3.904 -24.560 1.289 1.00 33.38 195 ASN A N 1
ATOM 1492 C CA . ASN A 1 195 ? 4.782 -23.529 0.708 1.00 33.38 195 ASN A CA 1
ATOM 1493 C C . ASN A 1 195 ? 4.056 -22.508 -0.194 1.00 33.38 195 ASN A C 1
ATOM 1495 O O . ASN A 1 195 ? 4.531 -21.387 -0.336 1.00 33.38 195 ASN A O 1
ATOM 1499 N N . LEU A 1 196 ? 2.871 -22.829 -0.731 1.00 39.66 196 LEU A N 1
ATOM 1500 C CA . LEU A 1 196 ? 2.063 -21.891 -1.537 1.00 39.66 196 LEU A CA 1
ATOM 1501 C C . LEU A 1 196 ? 1.113 -21.021 -0.700 1.00 39.66 196 LEU A C 1
ATOM 1503 O O . LEU A 1 196 ? 0.746 -19.928 -1.118 1.00 39.66 196 LEU A O 1
ATOM 1507 N N . LEU A 1 197 ? 0.766 -21.447 0.516 1.00 42.38 197 LEU A N 1
ATOM 1508 C CA . LEU A 1 197 ? -0.163 -20.727 1.398 1.00 42.38 197 LEU A CA 1
ATOM 1509 C C . LEU A 1 197 ? 0.403 -19.412 1.973 1.00 42.38 197 LEU A C 1
ATOM 1511 O O . LEU A 1 197 ? -0.336 -18.639 2.571 1.00 42.38 197 LEU A O 1
ATOM 1515 N N . GLY A 1 198 ? 1.704 -19.139 1.801 1.00 42.69 198 GLY A N 1
ATOM 1516 C CA . GLY A 1 198 ? 2.343 -17.921 2.321 1.00 42.69 198 GLY A CA 1
ATOM 1517 C C . GLY A 1 198 ? 2.023 -16.705 1.467 1.00 42.69 198 GLY A C 1
ATOM 1518 O O . GLY A 1 198 ? 1.771 -15.628 1.996 1.00 42.69 198 GLY A O 1
ATOM 1519 N N . PHE A 1 199 ? 1.933 -16.921 0.156 1.00 44.91 199 PHE A N 1
ATOM 1520 C CA . PHE A 1 199 ? 1.601 -15.891 -0.821 1.00 44.91 199 PHE A CA 1
ATOM 1521 C C . PHE A 1 199 ? 0.158 -15.390 -0.687 1.00 44.91 199 PHE A C 1
ATOM 1523 O O . PHE A 1 199 ? -0.105 -14.207 -0.901 1.00 44.91 199 PHE A O 1
ATOM 1530 N N . TYR A 1 200 ? -0.770 -16.248 -0.253 1.00 50.50 200 TYR A N 1
ATOM 1531 C CA . TYR A 1 200 ? -2.167 -15.855 -0.048 1.00 50.50 200 TYR A CA 1
ATOM 1532 C C . TYR A 1 200 ? -2.366 -14.956 1.182 1.00 50.50 200 TYR A C 1
ATOM 1534 O O . TYR A 1 200 ? -3.293 -14.149 1.196 1.00 50.50 200 TYR A O 1
ATOM 1542 N N . SER A 1 201 ? -1.491 -15.026 2.197 1.00 62.12 201 SER A N 1
ATOM 1543 C CA . SER A 1 201 ? -1.610 -14.180 3.397 1.00 62.12 201 SER A CA 1
ATOM 1544 C C . SER A 1 201 ? -1.325 -12.699 3.124 1.00 62.12 201 SER A C 1
ATOM 1546 O O . SER A 1 201 ? -1.918 -11.840 3.774 1.00 62.12 201 SER A O 1
ATOM 1548 N N . PHE A 1 202 ? -0.470 -12.385 2.146 1.00 79.12 202 PHE A N 1
ATOM 1549 C CA . PHE A 1 202 ? -0.141 -10.998 1.792 1.00 79.12 202 PHE A CA 1
ATOM 1550 C C . PHE A 1 202 ? -1.066 -10.381 0.750 1.00 79.12 202 PHE A C 1
ATOM 1552 O O . PHE A 1 202 ? -1.023 -9.170 0.551 1.00 79.12 202 PHE A O 1
ATOM 1559 N N . HIS A 1 203 ? -1.947 -11.178 0.141 1.00 82.88 203 HIS A N 1
ATOM 1560 C CA . HIS A 1 203 ? -2.879 -10.704 -0.878 1.00 82.88 203 HIS A CA 1
ATOM 1561 C C . HIS A 1 203 ? -3.739 -9.531 -0.385 1.00 82.88 203 HIS A C 1
ATOM 1563 O O . HIS A 1 203 ? -3.857 -8.527 -1.077 1.00 82.88 203 HIS A O 1
ATOM 1569 N N . LYS A 1 204 ? -4.285 -9.604 0.838 1.00 86.38 204 LYS A N 1
ATOM 1570 C CA . LYS A 1 204 ? -5.098 -8.512 1.406 1.00 86.38 204 LYS A CA 1
ATOM 1571 C C . LYS A 1 204 ? -4.279 -7.232 1.654 1.00 86.38 204 LYS A C 1
ATOM 1573 O O . LYS A 1 204 ? -4.783 -6.142 1.410 1.00 86.38 204 LYS A O 1
ATOM 1578 N N . TYR A 1 205 ? -3.016 -7.347 2.087 1.00 90.62 205 TYR A N 1
ATOM 1579 C CA . TYR A 1 205 ? -2.124 -6.188 2.255 1.00 90.62 205 TYR A CA 1
ATOM 1580 C C . TYR A 1 205 ? -1.781 -5.552 0.912 1.00 90.62 205 TYR A C 1
ATOM 1582 O O . TYR A 1 205 ? -1.923 -4.345 0.752 1.00 90.62 205 TYR A O 1
ATOM 1590 N N . TYR A 1 206 ? -1.406 -6.378 -0.065 1.00 90.81 206 TYR A N 1
ATOM 1591 C CA . TYR A 1 206 ? -1.136 -5.929 -1.422 1.00 90.81 206 TYR A CA 1
ATOM 1592 C C . TYR A 1 206 ? -2.350 -5.220 -2.024 1.00 90.81 206 TYR A C 1
ATOM 1594 O O . TYR A 1 206 ? -2.241 -4.099 -2.502 1.00 90.81 206 TYR A O 1
ATOM 1602 N N . ARG A 1 207 ? -3.537 -5.827 -1.906 1.00 89.81 207 ARG A N 1
ATOM 1603 C CA . ARG A 1 207 ? -4.800 -5.245 -2.370 1.00 89.81 207 ARG A CA 1
ATOM 1604 C C . ARG A 1 207 ? -5.117 -3.922 -1.674 1.00 89.81 207 ARG A C 1
ATOM 1606 O O . ARG A 1 207 ? -5.688 -3.042 -2.309 1.00 89.81 207 ARG A O 1
ATOM 1613 N N . ALA A 1 208 ? -4.794 -3.787 -0.389 1.00 92.62 208 ALA A N 1
ATOM 1614 C CA . ALA A 1 208 ? -5.002 -2.548 0.352 1.00 92.62 208 ALA A CA 1
ATOM 1615 C C . ALA A 1 208 ? -4.030 -1.437 -0.079 1.00 92.62 208 ALA A C 1
ATOM 1617 O O . ALA A 1 208 ? -4.431 -0.268 -0.093 1.00 92.62 208 ALA A O 1
ATOM 1618 N N . ALA A 1 209 ? -2.790 -1.807 -0.420 1.00 93.56 209 ALA A N 1
ATOM 1619 C CA . ALA A 1 209 ? -1.755 -0.920 -0.946 1.00 93.56 209 ALA A CA 1
ATOM 1620 C C . ALA A 1 209 ? -2.018 -0.505 -2.407 1.00 93.56 209 ALA A C 1
ATOM 1622 O O . ALA A 1 209 ? -1.758 0.641 -2.758 1.00 93.56 209 ALA A O 1
ATOM 1623 N N . ASP A 1 210 ? -2.578 -1.396 -3.234 1.00 90.88 210 ASP A N 1
ATOM 1624 C CA . ASP A 1 210 ? -2.965 -1.139 -4.631 1.00 90.88 210 ASP A CA 1
ATOM 1625 C C . A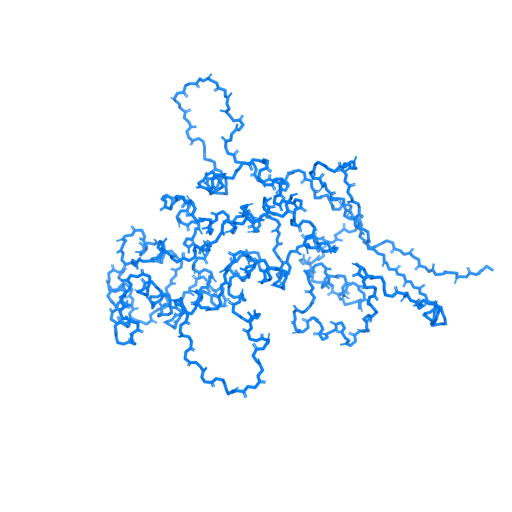SP A 1 210 ? -4.284 -0.358 -4.687 1.00 90.88 210 ASP A C 1
ATOM 1627 O O . ASP A 1 210 ? -5.359 -0.889 -5.005 1.00 90.88 210 ASP A O 1
ATOM 1631 N N . VAL A 1 211 ? -4.196 0.920 -4.313 1.00 90.25 211 VAL A N 1
ATOM 1632 C CA . VAL A 1 211 ? -5.327 1.855 -4.266 1.00 90.25 211 VAL A CA 1
ATOM 1633 C C . VAL A 1 211 ? -5.951 2.022 -5.649 1.00 90.25 211 VAL A C 1
ATOM 1635 O O . VAL A 1 211 ? -7.167 2.173 -5.750 1.00 90.25 211 VAL A O 1
ATOM 1638 N N . SER A 1 212 ? -5.141 1.954 -6.704 1.00 86.62 212 SER A N 1
ATOM 1639 C CA . SER A 1 212 ? -5.589 2.121 -8.086 1.00 86.62 212 SER A CA 1
ATOM 1640 C C . SER A 1 212 ? -6.187 0.865 -8.733 1.00 86.62 212 SER A C 1
ATOM 1642 O O . SER A 1 212 ? -6.790 0.975 -9.797 1.00 86.62 212 SER A O 1
ATOM 1644 N N . ASN A 1 213 ? -6.095 -0.301 -8.082 1.00 84.94 213 ASN A N 1
ATOM 1645 C CA . ASN A 1 213 ? -6.604 -1.584 -8.592 1.00 84.94 213 ASN A CA 1
ATOM 1646 C C . ASN A 1 213 ? -5.974 -2.025 -9.917 1.00 84.94 213 ASN A C 1
ATOM 1648 O O . ASN A 1 213 ? -6.627 -2.684 -10.728 1.00 84.94 213 ASN A O 1
ATOM 1652 N N . ARG A 1 214 ? -4.727 -1.630 -10.171 1.00 81.12 214 ARG A N 1
ATOM 1653 C CA . ARG A 1 214 ? -4.077 -1.922 -11.453 1.00 81.12 214 ARG A CA 1
ATOM 1654 C C . ARG A 1 214 ? -3.379 -3.279 -11.475 1.00 81.12 214 ARG A C 1
ATOM 1656 O O . ARG A 1 214 ? -2.965 -3.717 -12.541 1.00 81.12 214 ARG A O 1
ATOM 1663 N N . GLY A 1 215 ? -3.226 -3.938 -10.324 1.00 80.56 215 GLY A N 1
ATOM 1664 C CA . GLY A 1 215 ? -2.454 -5.177 -10.196 1.00 80.56 215 GLY A CA 1
ATOM 1665 C C . GLY A 1 215 ? -0.940 -4.946 -10.130 1.00 80.56 215 GLY A C 1
ATOM 1666 O O . GLY A 1 215 ? -0.164 -5.829 -10.495 1.00 80.56 215 GLY A O 1
ATOM 1667 N N . GLY A 1 216 ? -0.515 -3.751 -9.705 1.00 85.62 216 GLY A N 1
ATOM 1668 C CA . GLY A 1 216 ? 0.883 -3.327 -9.580 1.00 85.62 216 GLY A CA 1
ATOM 1669 C C . GLY A 1 216 ? 0.994 -2.104 -8.677 1.00 85.62 216 GLY A C 1
ATOM 1670 O O . GLY A 1 216 ? 0.253 -1.152 -8.885 1.00 85.62 216 GLY A O 1
ATOM 1671 N N . LEU A 1 217 ? 1.916 -2.089 -7.708 1.00 89.31 217 LEU A N 1
ATOM 1672 C CA . LEU A 1 217 ? 2.133 -0.891 -6.886 1.00 89.31 217 LEU A CA 1
ATOM 1673 C C . LEU A 1 217 ? 3.119 0.041 -7.573 1.00 89.31 217 LEU A C 1
ATOM 1675 O O . LEU A 1 217 ? 4.247 -0.354 -7.875 1.00 89.31 217 LEU A O 1
ATOM 1679 N N . SER A 1 218 ? 2.712 1.285 -7.780 1.00 90.25 218 SER A N 1
ATOM 1680 C CA . SER A 1 218 ? 3.642 2.366 -8.100 1.00 90.25 218 SER A CA 1
ATOM 1681 C C . SER A 1 218 ? 4.572 2.645 -6.913 1.00 90.25 218 SER A C 1
ATOM 1683 O O . SER A 1 218 ? 4.274 2.288 -5.768 1.00 90.25 218 SER A O 1
ATOM 1685 N N . PHE A 1 219 ? 5.684 3.343 -7.161 1.00 92.56 219 PHE A N 1
ATOM 1686 C CA . PHE A 1 219 ? 6.531 3.837 -6.072 1.00 92.56 219 PHE A CA 1
ATOM 1687 C C . PHE A 1 219 ? 5.730 4.708 -5.091 1.00 92.56 219 PHE A C 1
ATOM 1689 O O . PHE A 1 219 ? 5.868 4.560 -3.879 1.00 92.56 219 PHE A O 1
ATOM 1696 N N . GLN A 1 220 ? 4.827 5.543 -5.616 1.00 91.81 220 GLN A N 1
ATOM 1697 C CA . GLN A 1 220 ? 3.941 6.388 -4.823 1.00 91.81 220 GLN A CA 1
ATOM 1698 C C . GLN A 1 220 ? 3.055 5.575 -3.863 1.00 91.81 220 GLN A C 1
ATOM 1700 O O . GLN A 1 220 ? 2.936 5.902 -2.682 1.00 91.81 220 GLN A O 1
ATOM 1705 N N . GLU A 1 221 ? 2.428 4.506 -4.353 1.00 93.00 221 GLU A N 1
ATOM 1706 C CA . GLU A 1 221 ? 1.605 3.624 -3.520 1.00 93.00 221 GLU A CA 1
ATOM 1707 C C . GLU A 1 221 ? 2.454 2.907 -2.466 1.00 93.00 221 GLU A C 1
ATOM 1709 O O . GLU A 1 221 ? 2.042 2.836 -1.308 1.00 93.00 221 GLU A O 1
ATOM 1714 N N . LEU A 1 222 ? 3.659 2.446 -2.824 1.00 94.81 222 LEU A N 1
ATOM 1715 C CA . LEU A 1 222 ? 4.559 1.806 -1.867 1.00 94.81 222 LEU A CA 1
ATOM 1716 C C . LEU A 1 222 ? 5.017 2.769 -0.766 1.00 94.81 222 LEU A C 1
ATOM 1718 O O . LEU A 1 222 ? 4.964 2.398 0.404 1.00 94.81 222 LEU A O 1
ATOM 1722 N N . VAL A 1 223 ? 5.455 3.984 -1.109 1.00 94.94 223 VAL A N 1
ATOM 1723 C CA . VAL A 1 223 ? 5.977 4.943 -0.120 1.00 94.94 223 VAL A CA 1
ATOM 1724 C C . VAL A 1 223 ? 4.875 5.440 0.818 1.00 94.94 223 VAL A C 1
ATOM 1726 O O . VAL A 1 223 ? 5.090 5.590 2.019 1.00 94.94 223 VAL A O 1
ATOM 1729 N N . LEU A 1 224 ? 3.653 5.629 0.309 1.00 94.75 224 LEU A N 1
ATOM 1730 C CA . LEU A 1 224 ? 2.507 5.993 1.145 1.00 94.75 224 LEU A CA 1
ATOM 1731 C C . LEU A 1 224 ? 2.042 4.822 2.013 1.00 94.75 224 LEU A C 1
ATOM 1733 O O . LEU A 1 224 ? 1.644 5.030 3.159 1.00 94.75 224 LEU A O 1
ATOM 1737 N N . TRP A 1 225 ? 2.091 3.594 1.493 1.00 95.00 225 TRP A N 1
ATOM 1738 C CA . TRP A 1 225 ? 1.845 2.392 2.283 1.00 95.00 225 TRP A CA 1
ATOM 1739 C C . TRP A 1 225 ? 2.867 2.251 3.412 1.00 95.00 225 TRP A C 1
ATOM 1741 O O . TRP A 1 225 ? 2.490 2.048 4.570 1.00 95.00 225 TRP A O 1
ATOM 1751 N N . SER A 1 226 ? 4.157 2.403 3.107 1.00 95.06 226 SER A N 1
ATOM 1752 C CA . SER A 1 226 ? 5.213 2.269 4.103 1.00 95.06 226 SER A CA 1
ATOM 1753 C C . SER A 1 226 ? 5.093 3.355 5.169 1.00 95.06 226 SER A C 1
ATOM 1755 O O . SER A 1 226 ? 5.046 3.009 6.343 1.00 95.06 226 SER A O 1
ATOM 1757 N N . ALA A 1 227 ? 4.865 4.617 4.792 1.00 94.88 227 ALA A N 1
ATOM 1758 C CA . ALA A 1 227 ? 4.622 5.709 5.737 1.00 94.88 227 ALA A CA 1
ATOM 1759 C C . ALA A 1 227 ? 3.374 5.482 6.618 1.00 94.88 227 ALA A C 1
ATOM 1761 O O . ALA A 1 227 ? 3.381 5.794 7.809 1.00 94.88 227 ALA A O 1
ATOM 1762 N N . ALA A 1 228 ? 2.303 4.886 6.078 1.00 94.44 228 ALA A N 1
ATOM 1763 C CA . ALA A 1 228 ? 1.109 4.547 6.858 1.00 94.44 228 ALA A CA 1
ATOM 1764 C C . ALA A 1 228 ? 1.331 3.391 7.845 1.00 94.44 228 ALA A C 1
ATOM 1766 O O . ALA A 1 228 ? 0.680 3.350 8.891 1.00 94.44 228 ALA A O 1
ATOM 1767 N N . THR A 1 229 ? 2.212 2.448 7.508 1.00 93.69 229 THR A N 1
ATOM 1768 C CA . THR A 1 229 ? 2.527 1.274 8.341 1.00 93.69 229 THR A CA 1
ATOM 1769 C C . THR A 1 229 ? 3.720 1.491 9.270 1.00 93.69 229 THR A C 1
ATOM 1771 O O . THR A 1 229 ? 3.943 0.670 10.156 1.00 93.69 229 THR A O 1
ATOM 1774 N N . GLU A 1 230 ? 4.477 2.567 9.086 1.00 93.69 230 GLU A N 1
ATOM 1775 C CA . GLU A 1 230 ? 5.746 2.819 9.762 1.00 93.69 230 GLU A CA 1
ATOM 1776 C C . GLU A 1 230 ? 5.578 2.860 11.301 1.00 93.69 230 GLU A C 1
ATOM 1778 O O . GLU A 1 230 ? 4.711 3.583 11.804 1.00 93.69 230 GLU A O 1
ATOM 1783 N N . PRO A 1 231 ? 6.371 2.075 12.068 1.00 91.00 231 PRO A N 1
ATOM 1784 C CA . PRO A 1 231 ? 6.280 1.995 13.526 1.00 91.00 231 PRO A CA 1
ATOM 1785 C C . PRO A 1 231 ? 6.226 3.338 14.258 1.00 91.00 231 PRO A C 1
ATOM 1787 O O . PRO A 1 231 ? 5.503 3.458 15.254 1.00 91.00 231 PRO A O 1
ATOM 1790 N N . VAL A 1 232 ? 7.001 4.318 13.782 1.00 89.06 232 VAL A N 1
ATOM 1791 C CA . VAL A 1 232 ? 7.136 5.639 14.411 1.00 89.06 232 VAL A CA 1
ATOM 1792 C C . VAL A 1 232 ? 6.061 6.635 13.981 1.00 89.06 232 VAL A C 1
ATOM 1794 O O . VAL A 1 232 ? 5.960 7.698 14.594 1.00 89.06 232 VAL A O 1
ATOM 1797 N N . THR A 1 233 ? 5.239 6.309 12.976 1.00 88.56 233 THR A N 1
ATOM 1798 C CA . THR A 1 233 ? 4.246 7.249 12.452 1.00 88.56 233 THR A CA 1
ATOM 1799 C C . THR A 1 233 ? 3.262 7.662 13.533 1.00 88.56 233 THR A C 1
ATOM 1801 O O . THR A 1 233 ? 2.559 6.841 14.130 1.00 88.56 233 THR A O 1
ATOM 1804 N N . GLN A 1 234 ? 3.168 8.968 13.772 1.00 83.56 234 GLN A N 1
ATOM 1805 C CA . GLN A 1 234 ? 2.189 9.494 14.712 1.00 83.56 234 GLN A CA 1
ATOM 1806 C C . GLN A 1 234 ? 0.779 9.362 14.129 1.00 83.56 234 GLN A C 1
ATOM 1808 O O . GLN A 1 234 ? 0.470 9.850 13.043 1.00 83.56 234 GLN A O 1
ATOM 1813 N N . HIS A 1 235 ? -0.108 8.698 14.869 1.00 76.25 235 HIS A N 1
ATOM 1814 C CA . HIS A 1 235 ? -1.481 8.451 14.432 1.00 76.25 235 HIS A CA 1
ATOM 1815 C C . HIS A 1 235 ? -2.460 9.401 15.119 1.00 76.25 235 HIS A C 1
ATOM 1817 O O . HIS A 1 235 ? -3.323 8.982 15.892 1.00 76.25 235 HIS A O 1
ATOM 1823 N N . SER A 1 236 ? -2.335 10.683 14.800 1.00 83.50 236 SER A N 1
ATOM 1824 C CA . SER A 1 236 ? -3.327 11.718 15.092 1.00 83.50 236 SER A CA 1
ATOM 1825 C C . SER A 1 236 ? -3.718 12.433 13.794 1.00 83.50 236 SER A C 1
ATOM 1827 O O . SER A 1 236 ? -3.027 12.320 12.783 1.00 83.50 236 SER A O 1
ATOM 1829 N N . GLY A 1 237 ? -4.864 13.121 13.788 1.00 89.06 237 GLY A N 1
ATOM 1830 C CA . GLY A 1 237 ? -5.309 13.923 12.643 1.00 89.06 237 GLY A CA 1
ATOM 1831 C C . GLY A 1 237 ? -5.418 13.149 11.321 1.00 89.06 237 GLY A C 1
ATOM 1832 O O . GLY A 1 237 ? -5.901 12.016 11.278 1.00 89.06 237 GLY A O 1
ATOM 1833 N N . LEU A 1 238 ? -4.973 13.781 10.233 1.00 91.12 238 LEU A N 1
ATOM 1834 C CA . LEU A 1 238 ? -5.084 13.254 8.872 1.00 91.12 238 LEU A CA 1
ATOM 1835 C C . LEU A 1 238 ? -4.276 11.958 8.626 1.00 91.12 238 LEU A C 1
ATOM 1837 O O . LEU A 1 238 ? -4.837 11.037 8.027 1.00 91.12 238 LEU A O 1
ATOM 1841 N N . PRO A 1 239 ? -3.027 11.797 9.116 1.00 91.81 239 PRO A N 1
ATOM 1842 C CA . PRO A 1 239 ? -2.305 10.521 9.042 1.00 91.81 239 PRO A CA 1
ATOM 1843 C C . PRO A 1 239 ? -3.081 9.330 9.626 1.00 91.81 239 PRO A C 1
ATOM 1845 O O . PRO A 1 239 ? -3.090 8.241 9.044 1.00 91.81 239 PRO A O 1
ATOM 1848 N N . ALA A 1 240 ? -3.782 9.531 10.751 1.00 91.50 240 ALA A N 1
ATOM 1849 C CA . ALA A 1 240 ? -4.625 8.491 11.339 1.00 91.50 240 ALA A CA 1
ATOM 1850 C C . ALA A 1 240 ? -5.790 8.106 10.418 1.00 91.50 240 ALA A C 1
ATOM 1852 O O . ALA A 1 240 ? -6.074 6.918 10.255 1.00 91.50 240 ALA A O 1
ATOM 1853 N N . GLU A 1 241 ? -6.439 9.089 9.790 1.00 93.81 241 GLU A N 1
ATOM 1854 C CA . GLU A 1 241 ? -7.525 8.845 8.839 1.00 93.81 241 GLU A CA 1
ATOM 1855 C C . GLU A 1 241 ? -7.035 8.074 7.604 1.00 93.81 241 GLU A C 1
ATOM 1857 O O . GLU A 1 241 ? -7.653 7.082 7.215 1.00 93.81 241 GLU A O 1
ATOM 1862 N N . ILE A 1 242 ? -5.895 8.465 7.019 1.00 93.38 242 ILE A N 1
ATOM 1863 C CA . ILE A 1 242 ? -5.311 7.779 5.853 1.00 93.38 242 ILE A CA 1
ATOM 1864 C C . ILE A 1 242 ? -5.017 6.311 6.178 1.00 93.38 242 ILE A C 1
ATOM 1866 O O . ILE A 1 242 ? -5.372 5.417 5.407 1.00 93.38 242 ILE A O 1
ATOM 1870 N N . ARG A 1 243 ? -4.432 6.038 7.347 1.00 93.56 243 ARG A N 1
ATOM 1871 C CA . ARG A 1 243 ? -4.195 4.666 7.808 1.00 93.56 243 ARG A CA 1
ATOM 1872 C C . ARG A 1 243 ? -5.495 3.896 8.024 1.00 93.56 243 ARG A C 1
ATOM 1874 O O . ARG A 1 243 ? -5.581 2.735 7.632 1.00 93.56 243 ARG A O 1
ATOM 1881 N N . CYS A 1 244 ? -6.524 4.534 8.581 1.00 95.12 244 CYS A N 1
ATOM 1882 C CA . CYS A 1 244 ? -7.845 3.920 8.708 1.00 95.12 244 CYS A CA 1
ATOM 1883 C C . CYS A 1 244 ? -8.414 3.526 7.339 1.00 95.12 244 CYS A C 1
ATOM 1885 O O . CYS A 1 244 ? -8.965 2.438 7.214 1.00 95.12 244 CYS A O 1
ATOM 1887 N N . ARG A 1 245 ? -8.210 4.328 6.288 1.00 95.94 245 ARG A N 1
ATOM 1888 C CA . ARG A 1 245 ? -8.614 3.954 4.920 1.00 95.94 245 ARG A CA 1
ATOM 1889 C C . ARG A 1 245 ? -7.876 2.711 4.408 1.00 95.94 245 ARG A C 1
ATOM 1891 O O . ARG A 1 245 ? -8.497 1.876 3.757 1.00 95.94 245 ARG A O 1
ATOM 1898 N N . TYR A 1 246 ? -6.590 2.540 4.726 1.00 95.62 246 TYR A N 1
ATOM 1899 C CA . TYR A 1 246 ? -5.867 1.299 4.412 1.00 95.62 246 TYR A CA 1
ATOM 1900 C C . TYR A 1 246 ? -6.390 0.096 5.204 1.00 95.62 246 TYR A C 1
ATOM 1902 O O . TYR A 1 246 ? -6.570 -0.974 4.627 1.00 95.62 246 TYR A O 1
ATOM 1910 N N . ILE A 1 247 ? -6.685 0.269 6.497 1.00 94.94 247 ILE A N 1
ATOM 1911 C CA . ILE A 1 247 ? -7.323 -0.772 7.318 1.00 94.94 247 ILE A CA 1
ATOM 1912 C C . ILE A 1 247 ? -8.677 -1.154 6.714 1.00 94.94 247 ILE A C 1
ATOM 1914 O O . ILE A 1 247 ? -8.963 -2.333 6.569 1.00 94.94 247 ILE A O 1
ATOM 1918 N N . PHE A 1 248 ? -9.490 -0.181 6.312 1.00 96.25 248 PHE A N 1
ATOM 1919 C CA . PHE A 1 248 ? -10.774 -0.440 5.671 1.00 96.25 248 PHE A CA 1
ATOM 1920 C C . PHE A 1 248 ? -10.602 -1.250 4.379 1.00 96.25 248 PHE A C 1
ATOM 1922 O O . PHE A 1 248 ? -11.172 -2.329 4.271 1.00 96.25 248 PHE A O 1
ATOM 1929 N N . ARG A 1 249 ? -9.736 -0.805 3.452 1.00 94.62 249 ARG A N 1
ATOM 1930 C CA . ARG A 1 249 ? -9.431 -1.524 2.195 1.00 94.62 249 ARG A CA 1
ATOM 1931 C C . ARG A 1 249 ? -8.897 -2.942 2.408 1.00 94.62 249 ARG A C 1
ATOM 1933 O O . ARG A 1 249 ? -9.087 -3.825 1.571 1.00 94.62 249 ARG A O 1
ATOM 1940 N N . TYR A 1 250 ? -8.194 -3.163 3.515 1.00 93.19 250 TYR A N 1
ATOM 1941 C CA . TYR A 1 250 ? -7.725 -4.491 3.884 1.00 93.19 250 TYR A CA 1
ATOM 1942 C C . TYR A 1 250 ? -8.897 -5.457 4.108 1.00 93.19 250 TYR A C 1
ATOM 1944 O O . TYR A 1 250 ? -8.824 -6.611 3.681 1.00 93.19 250 TYR A O 1
ATOM 1952 N N . TYR A 1 251 ? -9.968 -5.000 4.761 1.00 93.56 251 TYR A N 1
ATOM 1953 C CA . TYR A 1 251 ? -11.142 -5.829 5.040 1.00 93.56 251 TYR A CA 1
ATOM 1954 C C . TYR A 1 251 ? -12.161 -5.828 3.903 1.00 93.56 251 TYR A C 1
ATOM 1956 O O . TYR A 1 251 ? -12.713 -6.889 3.654 1.00 93.56 251 TYR A O 1
ATOM 1964 N N . ASP A 1 252 ? -12.325 -4.709 3.194 1.00 94.31 252 ASP A N 1
ATOM 1965 C CA . ASP A 1 252 ? -13.213 -4.539 2.034 1.00 94.31 252 ASP A CA 1
ATOM 1966 C C . ASP A 1 252 ? -12.767 -5.456 0.881 1.00 94.31 252 ASP A C 1
ATOM 1968 O O . ASP A 1 252 ? -11.798 -5.187 0.158 1.00 94.31 252 ASP A O 1
ATOM 1972 N N . GLY A 1 253 ? -13.398 -6.628 0.818 1.00 88.50 253 GLY A N 1
ATOM 1973 C CA . GLY A 1 253 ? -13.031 -7.769 -0.000 1.00 88.50 253 GLY A CA 1
ATOM 1974 C C . GLY A 1 253 ? -13.192 -7.526 -1.492 1.00 88.50 253 GLY A C 1
ATOM 1975 O O . GLY A 1 253 ? -12.297 -7.858 -2.281 1.00 88.50 253 GLY A O 1
ATOM 1976 N N . ASP A 1 254 ? -14.344 -6.966 -1.831 1.00 90.38 254 ASP A N 1
ATOM 1977 C CA . ASP A 1 254 ? -14.863 -6.734 -3.174 1.00 90.38 254 ASP A CA 1
ATOM 1978 C C . ASP A 1 254 ? -14.684 -5.281 -3.643 1.00 90.38 254 ASP A C 1
ATOM 1980 O O . ASP A 1 254 ? -14.908 -4.996 -4.820 1.00 90.38 254 ASP A O 1
ATOM 1984 N N . ARG A 1 255 ? -14.163 -4.403 -2.773 1.00 91.06 255 ARG A N 1
ATOM 1985 C CA . ARG A 1 255 ? -13.868 -2.989 -3.043 1.00 91.06 255 ARG A CA 1
ATOM 1986 C C . ARG A 1 255 ? -15.130 -2.158 -3.287 1.00 91.06 255 ARG A C 1
ATOM 1988 O O . ARG A 1 255 ? -15.068 -1.157 -4.008 1.00 91.06 255 ARG A O 1
ATOM 1995 N N . ASP A 1 256 ? -16.255 -2.524 -2.676 1.00 95.00 256 ASP A N 1
ATOM 1996 C CA . ASP A 1 256 ? -17.531 -1.811 -2.813 1.00 95.00 256 ASP A CA 1
ATOM 1997 C C . ASP A 1 256 ? -17.655 -0.572 -1.890 1.00 95.00 256 ASP A C 1
ATOM 1999 O O . ASP A 1 256 ? -18.681 0.121 -1.893 1.00 95.00 256 ASP A O 1
ATOM 2003 N N . GLN A 1 257 ? -16.591 -0.255 -1.134 1.00 95.38 257 GLN A N 1
ATOM 2004 C CA . GLN A 1 257 ? -16.524 0.812 -0.127 1.00 95.38 257 GLN A CA 1
ATOM 2005 C C . GLN A 1 257 ? -17.428 0.582 1.097 1.00 95.38 257 GLN A C 1
ATOM 2007 O O . GLN A 1 257 ? -17.764 1.533 1.824 1.00 95.38 257 GLN A O 1
ATOM 2012 N N . LYS A 1 258 ? -17.810 -0.671 1.362 1.00 97.19 258 LYS A N 1
ATOM 2013 C CA . LYS A 1 258 ? -18.630 -1.095 2.499 1.00 97.19 258 LYS A CA 1
ATOM 2014 C C . LYS A 1 258 ? -18.088 -2.412 3.056 1.00 97.19 258 LYS A C 1
ATOM 2016 O O . LYS A 1 258 ? -17.686 -3.302 2.336 1.00 97.19 258 LYS A O 1
ATOM 2021 N N . LEU A 1 259 ? -18.095 -2.556 4.378 1.00 97.06 259 LEU A N 1
ATOM 2022 C CA . LEU A 1 259 ? -17.755 -3.835 4.999 1.00 97.06 259 LEU A CA 1
ATOM 2023 C C . LEU A 1 259 ? -19.021 -4.648 5.222 1.00 97.06 259 LEU A C 1
ATOM 2025 O O . LEU A 1 259 ? -19.928 -4.218 5.944 1.00 97.06 259 LEU A O 1
ATOM 2029 N N . GLN A 1 260 ? -19.061 -5.842 4.648 1.00 95.62 260 GLN A N 1
ATOM 2030 C CA . GLN A 1 260 ? -20.095 -6.831 4.912 1.00 95.62 260 GLN A CA 1
ATOM 2031 C C . GLN A 1 260 ? -19.969 -7.368 6.342 1.00 95.62 260 GLN A C 1
ATOM 2033 O O . GLN A 1 260 ? -18.931 -7.268 6.995 1.00 95.62 260 GLN A O 1
ATOM 2038 N N . GLN A 1 261 ? -21.025 -8.002 6.852 1.00 93.88 261 GLN A N 1
ATOM 2039 C CA . GLN A 1 261 ? -21.066 -8.477 8.242 1.00 93.88 261 GLN A CA 1
ATOM 2040 C C . GLN A 1 261 ? -19.910 -9.407 8.625 1.00 93.88 261 GLN A C 1
ATOM 2042 O O . GLN A 1 261 ? -19.428 -9.371 9.757 1.00 93.88 261 GLN A O 1
ATOM 2047 N N . VAL A 1 262 ? -19.454 -10.236 7.688 1.00 92.75 262 VAL A N 1
ATOM 2048 C CA . VAL A 1 262 ? -18.294 -11.108 7.902 1.00 92.75 262 VAL A CA 1
ATOM 2049 C C . VAL A 1 262 ? -17.023 -10.273 8.081 1.00 92.75 262 VAL A C 1
ATOM 2051 O O . VAL A 1 262 ? -16.290 -10.476 9.044 1.00 92.75 262 VAL A O 1
ATOM 2054 N N . GLU A 1 263 ? -16.808 -9.277 7.228 1.00 94.38 263 GLU A N 1
ATOM 2055 C CA . GLU A 1 263 ? -15.626 -8.407 7.233 1.00 94.38 263 GLU A CA 1
ATOM 2056 C C . GLU A 1 263 ? -15.591 -7.491 8.463 1.00 94.38 263 GLU A C 1
ATOM 2058 O O . GLU A 1 263 ? -14.541 -7.312 9.082 1.00 94.38 263 GLU A O 1
ATOM 2063 N N . VAL A 1 264 ? -16.750 -6.976 8.889 1.00 95.38 264 VAL A N 1
ATOM 2064 C CA . VAL A 1 264 ? -16.884 -6.206 10.135 1.00 95.38 264 VAL A CA 1
ATOM 2065 C C . VAL A 1 264 ? -16.505 -7.062 11.344 1.00 95.38 264 VAL A C 1
ATOM 2067 O O . VAL A 1 264 ? -15.777 -6.599 12.222 1.00 95.38 264 VAL A O 1
ATOM 2070 N N . LYS A 1 265 ? -16.958 -8.321 11.398 1.00 94.19 265 LYS A N 1
ATOM 2071 C CA . LYS A 1 265 ? -16.606 -9.248 12.486 1.00 94.19 265 LYS A CA 1
ATOM 2072 C C . LYS A 1 265 ? -15.113 -9.569 12.490 1.00 94.19 265 LYS A C 1
ATOM 2074 O O . LYS A 1 265 ? -14.522 -9.591 13.567 1.00 94.19 265 LYS A O 1
ATOM 2079 N N . GLU A 1 266 ? -14.495 -9.766 11.324 1.00 92.44 266 GLU A N 1
ATOM 2080 C CA . GLU A 1 266 ? -13.040 -9.953 11.206 1.00 92.44 266 GLU A CA 1
ATOM 2081 C C . GLU A 1 266 ? -12.270 -8.738 11.751 1.00 92.44 266 GLU A C 1
ATOM 2083 O O . GLU A 1 266 ? -11.389 -8.888 12.599 1.00 92.44 266 GLU A O 1
ATOM 2088 N N . LEU A 1 267 ? -12.656 -7.529 11.335 1.00 93.56 267 LEU A N 1
ATOM 2089 C CA . LEU A 1 267 ? -12.073 -6.266 11.794 1.00 93.56 267 LEU A CA 1
ATOM 2090 C C . LEU A 1 267 ? -12.225 -6.077 13.312 1.00 93.56 267 LEU A C 1
ATOM 2092 O O . LEU A 1 267 ? -11.255 -5.735 13.995 1.00 93.56 267 LEU A O 1
ATOM 2096 N N . VAL A 1 268 ? -13.419 -6.319 13.863 1.00 94.25 268 VAL A N 1
ATOM 2097 C CA . VAL A 1 268 ? -13.670 -6.213 15.309 1.00 94.25 268 VAL A CA 1
ATOM 2098 C C . VAL A 1 268 ? -12.883 -7.269 16.081 1.00 94.25 268 VAL A C 1
ATOM 2100 O O . VAL A 1 268 ? -12.300 -6.946 17.117 1.00 94.25 268 VAL A O 1
ATOM 2103 N N . ALA A 1 269 ? -12.799 -8.505 15.586 1.00 92.19 269 ALA A N 1
ATOM 2104 C CA . ALA A 1 269 ? -11.994 -9.553 16.209 1.00 92.19 269 ALA A CA 1
ATOM 2105 C C . ALA A 1 269 ? -10.509 -9.161 16.266 1.00 92.19 269 ALA A C 1
ATOM 2107 O O . ALA A 1 269 ? -9.890 -9.264 17.327 1.00 92.19 269 ALA A O 1
ATOM 2108 N N . ALA A 1 270 ? -9.960 -8.624 15.174 1.00 89.38 270 ALA A N 1
ATOM 2109 C CA . ALA A 1 270 ? -8.589 -8.126 15.134 1.00 89.38 270 ALA A CA 1
ATOM 2110 C C . ALA A 1 270 ? -8.373 -6.958 16.115 1.00 89.38 270 ALA A C 1
ATOM 2112 O O . ALA A 1 270 ? -7.422 -6.960 16.896 1.00 89.38 270 ALA A O 1
ATOM 2113 N N . ALA A 1 271 ? -9.289 -5.986 16.152 1.00 90.94 271 ALA A N 1
ATOM 2114 C CA . ALA A 1 271 ? -9.227 -4.853 17.080 1.00 90.94 271 ALA A CA 1
ATOM 2115 C C . ALA A 1 271 ? -9.418 -5.256 18.560 1.00 90.94 271 ALA A C 1
ATOM 2117 O O . ALA A 1 271 ? -9.013 -4.537 19.478 1.00 90.94 271 ALA A O 1
ATOM 2118 N N . ARG A 1 272 ? -10.064 -6.396 18.828 1.00 91.94 272 ARG A N 1
ATOM 2119 C CA . ARG A 1 272 ? -10.141 -7.006 20.165 1.00 91.94 272 ARG A CA 1
ATOM 2120 C C . ARG A 1 272 ? -8.836 -7.704 20.534 1.00 91.94 272 ARG A C 1
ATOM 2122 O O . ARG A 1 272 ? -8.362 -7.515 21.653 1.00 91.94 272 ARG A O 1
ATOM 2129 N N . ALA A 1 273 ? -8.228 -8.429 19.598 1.00 88.31 273 ALA A N 1
ATOM 2130 C CA . ALA A 1 273 ? -6.956 -9.114 19.809 1.00 88.31 273 ALA A CA 1
ATOM 2131 C C . ALA A 1 273 ? -5.825 -8.140 20.182 1.00 88.31 273 ALA A C 1
ATOM 2133 O O . ALA A 1 273 ? -5.060 -8.418 21.104 1.00 88.31 273 ALA A O 1
ATOM 2134 N N . THR A 1 274 ? -5.769 -6.952 19.563 1.00 86.19 274 THR A N 1
ATOM 2135 C CA . THR A 1 274 ? -4.777 -5.914 19.921 1.00 86.19 274 THR A CA 1
ATOM 2136 C C . THR A 1 274 ? -4.920 -5.395 21.352 1.00 86.19 274 THR A C 1
ATOM 2138 O O . THR A 1 274 ? -3.962 -4.879 21.921 1.00 86.19 274 THR A O 1
ATOM 2141 N N . ARG A 1 275 ? -6.108 -5.545 21.945 1.00 88.94 275 ARG A N 1
ATOM 2142 C CA . ARG A 1 275 ? -6.422 -5.186 23.334 1.00 88.94 275 ARG A CA 1
ATOM 2143 C C . ARG A 1 275 ? -6.369 -6.387 24.280 1.00 88.94 275 ARG A C 1
ATOM 2145 O O . ARG A 1 275 ? -6.803 -6.260 25.419 1.00 88.94 275 ARG A O 1
ATOM 2152 N N . GLN A 1 276 ? -5.883 -7.539 23.809 1.00 88.31 276 GLN A N 1
ATOM 2153 C CA . GLN A 1 276 ? -5.824 -8.794 24.568 1.00 88.31 276 GLN A CA 1
ATOM 2154 C C . GLN A 1 276 ? -7.202 -9.240 25.094 1.00 88.31 276 GLN A C 1
ATOM 2156 O O . GLN A 1 276 ? -7.319 -9.864 26.145 1.00 88.31 276 GLN A O 1
ATOM 2161 N N . LEU A 1 277 ? -8.269 -8.911 24.356 1.00 90.06 277 LEU A N 1
ATOM 2162 C CA . LEU A 1 277 ? -9.633 -9.328 24.672 1.00 90.06 277 LEU A CA 1
ATOM 2163 C C . LEU A 1 277 ? -9.986 -10.630 23.946 1.00 90.06 277 LEU A C 1
ATOM 2165 O O . LEU A 1 277 ? -9.463 -10.915 22.870 1.00 90.06 277 LEU A O 1
ATOM 2169 N N . SER A 1 278 ? -10.936 -11.388 24.504 1.00 90.25 278 SER A N 1
ATOM 2170 C CA . SER A 1 278 ? -11.414 -12.634 23.890 1.00 90.25 278 SER A CA 1
ATOM 2171 C C . SER A 1 278 ? -11.943 -12.408 22.471 1.00 90.25 278 SER A C 1
ATOM 2173 O O . SER A 1 278 ? -12.728 -11.488 22.237 1.00 90.25 278 SER A O 1
ATOM 2175 N N . THR A 1 279 ? -11.556 -13.260 21.528 1.00 91.06 279 THR A N 1
ATOM 2176 C CA . THR A 1 279 ? -12.002 -13.225 20.124 1.00 91.06 279 THR A CA 1
ATOM 2177 C C . THR A 1 279 ? -13.055 -14.290 19.812 1.00 91.06 279 THR A C 1
ATOM 2179 O O . THR A 1 279 ? -13.282 -14.620 18.650 1.00 91.06 279 THR A O 1
ATOM 2182 N N . ASP A 1 280 ? -13.707 -14.840 20.842 1.00 92.06 280 ASP A N 1
ATOM 2183 C CA . ASP A 1 280 ? -14.833 -15.755 20.663 1.00 92.06 280 ASP A CA 1
ATOM 2184 C C . ASP A 1 280 ? -16.008 -15.080 19.931 1.00 92.06 280 ASP A C 1
ATOM 2186 O O . ASP A 1 280 ? -16.221 -13.867 20.026 1.00 92.06 280 ASP A O 1
ATOM 2190 N N . ALA A 1 281 ? -16.779 -15.882 19.194 1.00 91.25 281 ALA A N 1
ATOM 2191 C CA . ALA A 1 281 ? -17.824 -15.382 18.306 1.00 91.25 281 ALA A CA 1
ATOM 2192 C C . ALA A 1 281 ? -18.894 -14.549 19.034 1.00 91.25 281 ALA A C 1
ATOM 2194 O O . ALA A 1 281 ? -19.339 -13.539 18.493 1.00 91.25 281 ALA A O 1
ATOM 2195 N N . LEU A 1 282 ? -19.278 -14.929 20.258 1.00 95.38 282 LEU A N 1
ATOM 2196 C CA . LEU A 1 282 ? -20.305 -14.221 21.029 1.00 95.38 282 LEU A CA 1
ATOM 2197 C C . LEU A 1 282 ? -19.807 -12.842 21.463 1.00 95.38 282 LEU A C 1
ATOM 2199 O O . LEU A 1 282 ? -20.509 -11.845 21.296 1.00 95.38 282 LEU A O 1
ATOM 2203 N N . SER A 1 283 ? -18.573 -12.767 21.963 1.00 94.88 283 SER A N 1
ATOM 2204 C CA . SER A 1 283 ? -17.949 -11.503 22.344 1.00 94.88 283 SER A CA 1
ATOM 2205 C C . SER A 1 283 ? -17.765 -10.554 21.160 1.00 94.88 283 SER A C 1
ATOM 2207 O O . SER A 1 283 ? -17.970 -9.350 21.310 1.00 94.88 283 SER A O 1
ATOM 2209 N N . VAL A 1 284 ? -17.379 -11.077 19.991 1.00 94.25 284 VAL A N 1
ATOM 2210 C CA . VAL A 1 284 ? -17.226 -10.277 18.765 1.00 94.25 284 VAL A CA 1
ATOM 2211 C C . VAL A 1 284 ? -18.578 -9.738 18.306 1.00 94.25 284 VAL A C 1
ATOM 2213 O O . VAL A 1 284 ? -18.693 -8.539 18.073 1.00 94.25 284 VAL A O 1
ATOM 2216 N N . VAL A 1 285 ? -19.607 -10.589 18.227 1.00 95.56 285 VAL A N 1
ATOM 2217 C CA . VAL A 1 285 ? -20.964 -10.176 17.825 1.00 95.56 285 VAL A CA 1
ATOM 2218 C C . VAL A 1 285 ? -21.508 -9.102 18.765 1.00 95.56 285 VAL A C 1
ATOM 2220 O O . VAL A 1 285 ? -21.983 -8.073 18.297 1.00 95.56 285 VAL A O 1
ATOM 2223 N N . ARG A 1 286 ? -21.335 -9.266 20.081 1.00 95.44 286 ARG A N 1
ATOM 2224 C CA . ARG A 1 286 ? -21.771 -8.269 21.066 1.00 95.44 286 ARG A CA 1
ATOM 2225 C C . ARG A 1 286 ? -21.116 -6.898 20.859 1.00 95.44 286 ARG A C 1
ATOM 2227 O O . ARG A 1 286 ? -21.785 -5.876 20.994 1.00 95.44 286 ARG A O 1
ATOM 2234 N N . ASP A 1 287 ? -19.818 -6.861 20.558 1.00 94.19 287 ASP A N 1
ATOM 2235 C CA . ASP A 1 287 ? -19.107 -5.605 20.286 1.00 94.19 287 ASP A CA 1
ATOM 2236 C C . ASP A 1 287 ? -19.560 -4.969 18.958 1.00 94.19 287 ASP A C 1
ATOM 2238 O O . ASP A 1 287 ? -19.689 -3.745 18.890 1.00 94.19 287 ASP A O 1
ATOM 2242 N N . VAL A 1 288 ? -19.838 -5.779 17.927 1.00 95.31 288 VAL A N 1
ATOM 2243 C CA . VAL A 1 288 ? -20.411 -5.307 16.653 1.00 95.31 288 VAL A CA 1
ATOM 2244 C C . VAL A 1 288 ? -21.780 -4.667 16.889 1.00 95.31 288 VAL A C 1
ATOM 2246 O O . VAL A 1 288 ? -21.986 -3.522 16.492 1.00 95.31 288 VAL A O 1
ATOM 2249 N N . ASP A 1 289 ? -22.679 -5.353 17.597 1.00 95.19 289 ASP A N 1
ATOM 2250 C CA . ASP A 1 289 ? -24.034 -4.866 17.881 1.00 95.19 289 ASP A CA 1
ATOM 2251 C C . ASP A 1 289 ? -24.013 -3.570 18.702 1.00 95.19 289 ASP A C 1
ATOM 2253 O O . ASP A 1 289 ? -24.752 -2.624 18.417 1.00 95.19 289 ASP A O 1
ATOM 2257 N N . LEU A 1 290 ? -23.128 -3.490 19.703 1.00 94.81 290 LEU A N 1
ATOM 2258 C CA . LEU A 1 290 ? -22.940 -2.276 20.496 1.00 94.81 290 LEU A CA 1
ATOM 2259 C C . LEU A 1 290 ? -22.441 -1.114 19.629 1.00 94.81 290 LEU A C 1
ATOM 2261 O O . LEU A 1 290 ? -22.948 0.002 19.761 1.00 94.81 290 LEU A O 1
ATOM 2265 N N . CYS A 1 291 ? -21.473 -1.372 18.747 1.00 94.31 291 CYS A N 1
ATOM 2266 C CA . CYS A 1 291 ? -20.944 -0.375 17.825 1.00 94.31 291 CYS A CA 1
ATOM 2267 C C . CYS A 1 291 ? -22.050 0.142 16.895 1.00 94.31 291 CYS A C 1
ATOM 2269 O O . CYS A 1 291 ? -22.271 1.347 16.815 1.00 94.31 291 CYS A O 1
ATOM 2271 N N . TYR A 1 292 ? -22.822 -0.755 16.279 1.00 96.06 292 TYR A N 1
ATOM 2272 C CA . TYR A 1 292 ? -23.917 -0.400 15.372 1.00 96.06 292 TYR A CA 1
ATOM 2273 C C . TYR A 1 292 ? -25.004 0.411 16.074 1.00 96.06 292 TYR A C 1
ATOM 2275 O O . TYR A 1 292 ? -25.423 1.451 15.567 1.00 96.06 292 TYR A O 1
ATOM 2283 N N . LYS A 1 293 ? -25.393 0.003 17.288 1.00 95.69 293 LYS A N 1
ATOM 2284 C CA . LYS A 1 293 ? -26.355 0.745 18.110 1.00 95.69 293 LYS A CA 1
ATOM 2285 C C . LYS A 1 293 ? -25.869 2.160 18.429 1.00 95.69 293 LYS A C 1
ATOM 2287 O O . LYS A 1 293 ? -26.661 3.095 18.386 1.00 95.69 293 LYS A O 1
ATOM 2292 N N . GLN A 1 294 ? -24.583 2.330 18.739 1.00 94.50 294 GLN A N 1
ATOM 2293 C CA . GLN A 1 294 ? -23.987 3.644 19.016 1.00 94.50 294 GLN A CA 1
ATOM 2294 C C . GLN A 1 294 ? -23.877 4.522 17.766 1.00 94.50 294 GLN A C 1
ATOM 2296 O O . GLN A 1 294 ? -23.927 5.744 17.875 1.00 94.50 294 GLN A O 1
ATOM 2301 N N . LEU A 1 295 ? -23.737 3.906 16.592 1.00 94.19 295 LEU A N 1
ATOM 2302 C CA . LEU A 1 295 ? -23.701 4.600 15.309 1.00 94.19 295 LEU A CA 1
ATOM 2303 C C . LEU A 1 295 ? -25.102 4.898 14.753 1.00 94.19 295 LEU A C 1
ATOM 2305 O O . LEU A 1 295 ? -25.207 5.693 13.826 1.00 94.19 295 LEU A O 1
ATOM 2309 N N . GLY A 1 296 ? -26.163 4.305 15.309 1.00 94.81 296 GLY A N 1
ATOM 2310 C CA . GLY A 1 296 ? -27.521 4.417 14.771 1.00 94.81 296 GLY A CA 1
ATOM 2311 C C . GLY A 1 296 ? -27.742 3.586 13.502 1.00 94.81 296 GLY A C 1
ATOM 2312 O O . GLY A 1 296 ? -28.621 3.906 12.706 1.00 94.81 296 GLY A O 1
ATOM 2313 N N . LEU A 1 297 ? -26.940 2.537 13.296 1.00 95.06 297 LEU A N 1
ATOM 2314 C CA . LEU A 1 297 ? -27.038 1.641 12.144 1.00 95.06 297 LEU A CA 1
ATOM 2315 C C . LEU A 1 297 ? -27.978 0.467 12.432 1.00 95.06 297 LEU A C 1
ATOM 2317 O O . LEU A 1 297 ? -28.094 -0.001 13.568 1.00 95.06 297 LEU A O 1
ATOM 2321 N N . GLN A 1 298 ? -28.634 -0.034 11.385 1.00 93.00 298 GLN A N 1
ATOM 2322 C CA . GLN A 1 298 ? -29.461 -1.234 11.483 1.00 93.00 298 GLN A CA 1
ATOM 2323 C C . GLN A 1 298 ? -28.586 -2.470 11.698 1.00 93.00 298 GLN A C 1
ATOM 2325 O O . GLN A 1 298 ? -27.557 -2.633 11.046 1.00 93.00 298 GLN A O 1
ATOM 2330 N N . ALA A 1 299 ? -29.014 -3.372 12.582 1.00 89.88 299 ALA A N 1
ATOM 2331 C CA . ALA A 1 299 ? -28.327 -4.644 12.770 1.00 89.88 299 ALA A CA 1
ATOM 2332 C C . ALA A 1 299 ? -28.198 -5.383 11.429 1.00 89.88 299 ALA A C 1
ATOM 2334 O O . ALA A 1 299 ? -29.129 -5.405 10.626 1.00 89.88 299 ALA A O 1
ATOM 2335 N N . ASN A 1 300 ? -27.044 -6.004 11.200 1.00 88.88 300 ASN A N 1
ATOM 2336 C CA . ASN A 1 300 ? -26.705 -6.711 9.965 1.00 88.88 300 ASN A CA 1
ATOM 2337 C C . ASN A 1 300 ? -26.554 -5.853 8.691 1.00 88.88 300 ASN A C 1
ATOM 2339 O O . ASN A 1 300 ? -26.285 -6.425 7.635 1.00 88.88 300 ASN A O 1
ATOM 2343 N N . SER A 1 301 ? -26.658 -4.518 8.747 1.00 94.88 301 SER A N 1
ATOM 2344 C CA . SER A 1 301 ? -26.365 -3.682 7.572 1.00 94.88 301 SER A CA 1
ATOM 2345 C C . SER A 1 301 ? -24.868 -3.715 7.219 1.00 94.88 301 SER A C 1
ATOM 2347 O O . SER A 1 301 ? -24.048 -3.991 8.094 1.00 94.88 301 SER A O 1
ATOM 2349 N N . PRO A 1 302 ? -24.466 -3.416 5.974 1.00 96.06 302 PRO A N 1
ATOM 2350 C CA . PRO A 1 302 ? -23.065 -3.136 5.662 1.00 96.06 302 PRO A CA 1
ATOM 2351 C C . PRO A 1 302 ? -22.572 -1.884 6.407 1.00 96.06 302 PRO A C 1
ATOM 2353 O O . PRO A 1 302 ? -23.372 -0.992 6.700 1.00 96.06 302 PRO A O 1
ATOM 2356 N N . LEU A 1 303 ? -21.267 -1.796 6.686 1.00 97.69 303 LEU A N 1
ATOM 2357 C CA . LEU A 1 303 ? -20.619 -0.628 7.300 1.00 97.69 303 LEU A CA 1
ATOM 2358 C C . LEU A 1 303 ? -19.871 0.195 6.235 1.00 97.69 303 LEU A C 1
ATOM 2360 O O . LEU A 1 303 ? -18.787 -0.215 5.819 1.00 97.69 303 LEU A O 1
ATOM 2364 N N . PRO A 1 304 ? -20.389 1.358 5.798 1.00 97.75 304 PRO A N 1
ATOM 2365 C CA . PRO A 1 304 ? -19.698 2.218 4.838 1.00 97.75 304 PRO A CA 1
ATOM 2366 C C . PRO A 1 304 ? -18.409 2.824 5.403 1.00 97.75 304 PRO A C 1
ATOM 2368 O O . PRO A 1 304 ? -18.300 3.049 6.612 1.00 97.75 304 PRO A O 1
ATOM 2371 N N . LEU A 1 305 ? -17.472 3.200 4.524 1.00 97.31 305 LEU A N 1
ATOM 2372 C CA . LEU A 1 305 ? -16.217 3.860 4.917 1.00 97.31 305 LEU A CA 1
ATOM 2373 C C . LEU A 1 305 ? -16.435 5.088 5.817 1.00 97.31 305 LEU A C 1
ATOM 2375 O O . LEU A 1 305 ? -15.744 5.239 6.823 1.00 97.31 305 LEU A O 1
ATOM 2379 N N . ALA A 1 306 ? -17.399 5.952 5.486 1.00 96.75 306 ALA A N 1
ATOM 2380 C CA . ALA A 1 306 ? -17.685 7.158 6.267 1.00 96.75 306 ALA A CA 1
ATOM 2381 C C . ALA A 1 306 ? -18.076 6.829 7.721 1.00 96.75 306 ALA A C 1
ATOM 2383 O O . ALA A 1 306 ? -17.555 7.432 8.661 1.00 96.75 306 ALA A O 1
ATOM 2384 N N . GLU A 1 307 ? -18.924 5.815 7.905 1.00 97.81 307 GLU A N 1
ATOM 2385 C CA . GLU A 1 307 ? -19.361 5.357 9.226 1.00 97.81 307 GLU A CA 1
ATOM 2386 C C . GLU A 1 307 ? -18.239 4.652 9.985 1.00 97.81 307 GLU A C 1
ATOM 2388 O O . GLU A 1 307 ? -18.096 4.842 11.191 1.00 97.81 307 GLU A O 1
ATOM 2393 N N . PHE A 1 308 ? -17.384 3.898 9.291 1.00 97.50 308 PHE A N 1
ATOM 2394 C CA . PHE A 1 308 ? -16.184 3.324 9.892 1.00 97.50 308 PHE A CA 1
ATOM 2395 C C . PHE A 1 308 ? -15.226 4.409 10.414 1.00 97.50 308 PHE A C 1
ATOM 2397 O O . PHE A 1 308 ? -14.787 4.341 11.565 1.00 97.50 308 PHE A O 1
ATOM 2404 N N . LEU A 1 309 ? -14.926 5.435 9.609 1.00 96.44 309 LEU A N 1
ATOM 2405 C CA . LEU A 1 309 ? -14.062 6.546 10.026 1.00 96.44 309 LEU A CA 1
ATOM 2406 C C . LEU A 1 309 ? -14.661 7.292 11.224 1.00 96.44 309 LEU A C 1
ATOM 2408 O O . LEU A 1 309 ? -13.947 7.602 12.182 1.00 96.44 309 LEU A O 1
ATOM 2412 N N . ARG A 1 310 ? -15.982 7.512 11.212 1.00 95.81 310 ARG A N 1
ATOM 2413 C CA . ARG A 1 310 ? -16.713 8.097 12.339 1.00 95.81 310 ARG A CA 1
ATOM 2414 C C . ARG A 1 310 ? -16.613 7.229 13.594 1.00 95.81 310 ARG A C 1
ATOM 2416 O O . ARG A 1 310 ? -16.279 7.743 14.659 1.00 95.81 310 ARG A O 1
ATOM 2423 N N . ALA A 1 311 ? -16.801 5.915 13.471 1.00 95.69 311 ALA A N 1
ATOM 2424 C CA . ALA A 1 311 ? -16.705 4.969 14.580 1.00 95.69 311 ALA A CA 1
ATOM 2425 C C . ALA A 1 311 ? -15.322 4.959 15.241 1.00 95.69 311 ALA A C 1
ATOM 2427 O O . ALA A 1 311 ? -15.223 4.872 16.469 1.00 95.69 311 ALA A O 1
ATOM 2428 N N . VAL A 1 312 ? -14.252 5.061 14.449 1.00 94.75 312 VAL A N 1
ATOM 2429 C CA . VAL A 1 312 ? -12.882 5.153 14.971 1.00 94.75 312 VAL A CA 1
ATOM 2430 C C . VAL A 1 312 ? -12.646 6.508 15.643 1.00 94.75 312 VAL A C 1
ATOM 2432 O O . VAL A 1 312 ? -12.148 6.544 16.769 1.00 94.75 312 VAL A O 1
ATOM 2435 N N . ARG A 1 313 ? -13.051 7.615 15.004 1.00 92.50 313 ARG A N 1
ATOM 2436 C CA . ARG A 1 313 ? -12.882 8.981 15.533 1.00 92.50 313 ARG A CA 1
ATOM 2437 C C . ARG A 1 313 ? -13.622 9.197 16.854 1.00 92.50 313 ARG A C 1
ATOM 2439 O O . ARG A 1 313 ? -13.081 9.813 17.765 1.00 92.50 313 ARG A O 1
ATOM 2446 N N . GLU A 1 314 ? -14.834 8.666 16.972 1.00 93.62 314 GLU A N 1
ATOM 2447 C CA . GLU A 1 314 ? -15.660 8.735 18.183 1.00 93.62 314 GLU A CA 1
ATOM 2448 C C . GLU A 1 314 ? -15.292 7.669 19.237 1.00 93.62 314 GLU A C 1
ATOM 2450 O O . GLU A 1 314 ? -15.985 7.520 20.246 1.00 93.62 314 GLU A O 1
ATOM 2455 N N . LEU A 1 315 ? -14.217 6.899 19.020 1.00 91.25 315 LEU A N 1
ATOM 2456 C CA . LEU A 1 315 ? -13.754 5.831 19.916 1.00 91.25 315 LEU A CA 1
ATOM 2457 C C . LEU A 1 315 ? -14.813 4.747 20.198 1.00 91.25 315 LEU A C 1
ATOM 2459 O O . LEU A 1 315 ? -14.765 4.096 21.251 1.00 91.25 315 LEU A O 1
ATOM 2463 N N . ARG A 1 316 ? -15.749 4.546 19.260 1.00 93.19 316 ARG A N 1
ATOM 2464 C CA . ARG A 1 316 ? -16.753 3.467 19.265 1.00 93.19 316 ARG A CA 1
ATOM 2465 C C . ARG A 1 316 ? -16.130 2.145 18.834 1.00 93.19 316 ARG A C 1
ATOM 2467 O O . ARG A 1 316 ? -16.434 1.105 19.406 1.00 93.19 316 ARG A O 1
ATOM 2474 N N . LEU A 1 317 ? -15.191 2.203 17.890 1.00 91.38 317 LEU A N 1
ATOM 2475 C CA . LEU A 1 317 ? -14.360 1.077 17.484 1.00 91.38 317 LEU A CA 1
ATOM 2476 C C . LEU A 1 317 ? -12.915 1.288 17.962 1.00 91.38 317 LEU A C 1
ATOM 2478 O O . LEU A 1 317 ? -12.124 1.984 17.327 1.00 91.38 317 LEU A O 1
ATOM 2482 N N . ARG A 1 318 ? -12.571 0.693 19.110 1.00 89.88 318 ARG A N 1
ATOM 2483 C CA . ARG A 1 318 ? -11.247 0.827 19.746 1.00 89.88 318 ARG A CA 1
ATOM 2484 C C . ARG A 1 318 ? -10.303 -0.309 19.368 1.00 89.88 318 ARG A C 1
ATOM 2486 O O . ARG A 1 318 ? -10.739 -1.433 19.149 1.00 89.88 318 ARG A O 1
ATOM 2493 N N . GLY A 1 319 ? -9.000 -0.026 19.404 1.00 85.81 319 GLY A N 1
ATOM 2494 C CA . GLY A 1 319 ? -7.936 -0.998 19.112 1.00 85.81 319 GLY A CA 1
ATOM 2495 C C . GLY A 1 319 ? -7.442 -0.971 17.663 1.00 85.81 319 GLY A C 1
ATOM 2496 O O . GLY A 1 319 ? -6.473 -1.658 17.343 1.00 85.81 319 GLY A O 1
ATOM 2497 N N . THR A 1 320 ? -8.048 -0.139 16.808 1.00 89.06 320 THR A N 1
ATOM 2498 C CA . THR A 1 320 ? -7.632 0.081 15.412 1.00 89.06 320 THR A CA 1
ATOM 2499 C C . THR A 1 320 ? -6.275 0.773 15.296 1.00 89.06 320 THR A C 1
ATOM 2501 O O . THR A 1 320 ? -5.533 0.507 14.358 1.00 89.06 320 THR A O 1
ATOM 2504 N N . SER A 1 321 ? -5.893 1.583 16.288 1.00 84.00 321 SER A N 1
ATOM 2505 C CA . SER A 1 321 ? -4.606 2.294 16.343 1.00 84.00 321 SER A CA 1
ATOM 2506 C C . SER A 1 321 ? -3.378 1.377 16.394 1.00 84.00 321 SER A C 1
ATOM 2508 O O . SER A 1 321 ? -2.267 1.832 16.087 1.00 84.00 321 SER A O 1
ATOM 2510 N N . SER A 1 322 ? -3.559 0.101 16.740 1.00 85.44 322 SER A N 1
ATOM 2511 C CA . SER A 1 322 ? -2.512 -0.929 16.751 1.00 85.44 322 SER A CA 1
ATOM 2512 C C . SER A 1 322 ? -2.548 -1.838 15.516 1.00 85.44 322 SER A C 1
ATOM 2514 O O . SER A 1 322 ? -1.572 -2.531 15.255 1.00 85.44 322 SER A O 1
ATOM 2516 N N . LEU A 1 323 ? -3.639 -1.838 14.741 1.00 88.12 323 LEU A N 1
ATOM 2517 C CA . LEU A 1 323 ? -3.756 -2.631 13.509 1.00 88.12 323 LEU A CA 1
ATOM 2518 C C . LEU A 1 323 ? -2.898 -2.027 12.405 1.00 88.12 323 LEU A C 1
ATOM 2520 O O . LEU A 1 323 ? -2.852 -0.813 12.300 1.00 88.12 323 LEU A O 1
ATOM 2524 N N . LEU A 1 324 ? -2.307 -2.819 11.513 1.00 87.62 324 LEU A N 1
ATOM 2525 C CA . LEU A 1 324 ? -1.546 -2.277 10.378 1.00 87.62 324 LEU A CA 1
ATOM 2526 C C . LEU A 1 324 ? -0.349 -1.406 10.836 1.00 87.62 324 LEU A C 1
ATOM 2528 O O . LEU A 1 324 ? -0.238 -0.238 10.469 1.00 87.62 324 LEU A O 1
ATOM 2532 N N . ARG A 1 325 ? 0.513 -1.964 11.698 1.00 89.44 325 ARG A N 1
ATOM 2533 C CA . ARG A 1 325 ? 1.866 -1.444 11.966 1.00 89.44 325 ARG A CA 1
ATOM 2534 C C . ARG A 1 325 ? 2.894 -2.469 11.522 1.00 89.44 325 ARG A C 1
ATOM 2536 O O . ARG A 1 325 ? 2.748 -3.645 11.855 1.00 89.44 325 ARG A O 1
ATOM 2543 N N . ALA A 1 326 ? 3.907 -2.020 10.797 1.00 90.44 326 ALA A N 1
ATOM 2544 C CA . ALA A 1 326 ? 5.013 -2.859 10.390 1.00 90.44 326 ALA A CA 1
ATOM 2545 C C . ALA A 1 326 ? 5.859 -3.254 11.611 1.00 90.44 326 ALA A C 1
ATOM 2547 O O . ALA A 1 326 ? 6.079 -2.422 12.492 1.00 90.44 326 ALA A O 1
ATOM 2548 N N . PRO A 1 327 ? 6.334 -4.510 11.687 1.00 90.38 327 PRO A N 1
ATOM 2549 C CA . PRO A 1 327 ? 7.252 -4.942 12.742 1.00 90.38 327 PRO A CA 1
ATOM 2550 C C . PRO A 1 327 ? 8.609 -4.231 12.685 1.00 90.38 327 PRO A C 1
ATOM 2552 O O . PRO A 1 327 ? 9.236 -4.015 13.719 1.00 90.38 327 PRO A O 1
ATOM 2555 N N . ARG A 1 328 ? 9.044 -3.855 11.478 1.00 91.56 328 ARG A N 1
ATOM 2556 C CA . ARG A 1 328 ? 10.276 -3.115 11.197 1.00 91.56 328 ARG A CA 1
ATOM 2557 C C . ARG A 1 328 ? 9.981 -1.999 10.198 1.00 91.56 328 ARG A C 1
ATOM 2559 O O . ARG A 1 328 ? 9.148 -2.172 9.310 1.00 91.56 328 ARG A O 1
ATOM 2566 N N . SER A 1 329 ? 10.683 -0.876 10.338 1.00 93.19 329 SER A N 1
ATOM 2567 C CA . SER A 1 329 ? 10.664 0.206 9.348 1.00 93.19 329 SER A CA 1
ATOM 2568 C C . SER A 1 329 ? 11.143 -0.303 7.985 1.00 93.19 329 SER A C 1
ATOM 2570 O O . SER A 1 329 ? 12.184 -0.963 7.905 1.00 93.19 329 SER A O 1
ATOM 2572 N N . LEU A 1 330 ? 10.417 0.033 6.912 1.00 94.00 330 LEU A N 1
ATOM 2573 C CA . LEU A 1 330 ? 10.875 -0.246 5.548 1.00 94.00 330 LEU A CA 1
ATOM 2574 C C . LEU A 1 330 ? 12.153 0.538 5.236 1.00 94.00 330 LEU A C 1
ATOM 2576 O O . LEU A 1 330 ? 13.090 -0.019 4.675 1.00 94.00 330 LEU A O 1
ATOM 2580 N N . LEU A 1 331 ? 12.208 1.809 5.638 1.00 92.94 331 LEU A N 1
ATOM 2581 C CA . LEU A 1 331 ? 13.397 2.637 5.472 1.00 92.94 331 LEU A CA 1
ATOM 2582 C C . LEU A 1 331 ? 14.585 2.049 6.240 1.00 92.94 331 LEU A C 1
ATOM 2584 O O . LEU A 1 331 ? 15.664 1.913 5.674 1.00 92.94 331 LEU A O 1
ATOM 2588 N N . GLY A 1 332 ? 14.368 1.627 7.490 1.00 92.69 332 GLY A N 1
ATOM 2589 C CA . GLY A 1 332 ? 15.399 0.946 8.276 1.00 92.69 332 GLY A CA 1
ATOM 2590 C C . GLY A 1 332 ? 15.915 -0.324 7.593 1.00 92.69 332 GLY A C 1
ATOM 2591 O O . GLY A 1 332 ? 17.116 -0.542 7.527 1.00 92.69 332 GLY A O 1
ATOM 2592 N N . TYR A 1 333 ? 15.021 -1.131 7.012 1.00 93.12 333 TYR A N 1
ATOM 2593 C CA . TYR A 1 333 ? 15.419 -2.292 6.213 1.00 93.12 333 TYR A CA 1
ATOM 2594 C C . TYR A 1 333 ? 16.283 -1.914 5.003 1.00 93.12 333 TYR A C 1
ATOM 2596 O O . TYR A 1 333 ? 17.309 -2.548 4.785 1.00 93.12 333 TYR A O 1
ATOM 2604 N N . VAL A 1 334 ? 15.902 -0.880 4.249 1.00 91.12 334 VAL A N 1
ATOM 2605 C CA . VAL A 1 334 ? 16.659 -0.430 3.069 1.00 91.12 334 VAL A CA 1
ATOM 2606 C C . VAL A 1 334 ? 18.029 0.137 3.442 1.00 91.12 334 VAL A C 1
ATOM 2608 O O . VAL A 1 334 ? 18.992 -0.103 2.722 1.00 91.12 334 VAL A O 1
ATOM 2611 N N . ILE A 1 335 ? 18.139 0.853 4.564 1.00 90.06 335 ILE A N 1
ATOM 2612 C CA . ILE A 1 335 ? 19.428 1.348 5.070 1.00 90.06 335 ILE A CA 1
ATOM 2613 C C . ILE A 1 335 ? 20.365 0.179 5.395 1.00 90.06 335 ILE A C 1
ATOM 2615 O O . ILE A 1 335 ? 21.533 0.226 5.032 1.00 90.06 335 ILE A O 1
ATOM 2619 N N . ASP A 1 336 ? 19.848 -0.886 6.006 1.00 89.81 336 ASP A N 1
ATOM 2620 C CA . ASP A 1 336 ? 20.654 -2.048 6.400 1.00 89.81 336 ASP A CA 1
ATOM 2621 C C . ASP A 1 336 ? 21.127 -2.914 5.210 1.00 89.81 336 ASP A C 1
ATOM 2623 O O . ASP A 1 336 ? 21.943 -3.818 5.395 1.00 89.81 336 ASP A O 1
ATOM 2627 N N . LEU A 1 337 ? 20.616 -2.674 3.995 1.00 84.25 337 LEU A N 1
ATOM 2628 C CA . LEU A 1 337 ? 21.059 -3.355 2.771 1.00 84.25 337 LEU A CA 1
ATOM 2629 C C . LEU A 1 337 ? 22.298 -2.711 2.121 1.00 84.25 337 LEU A C 1
ATOM 2631 O O . LEU A 1 337 ? 22.881 -3.329 1.225 1.00 84.25 337 LEU A O 1
ATOM 2635 N N . GLN A 1 338 ? 22.659 -1.482 2.510 1.00 71.56 338 GLN A N 1
ATOM 2636 C CA . GLN A 1 338 ? 23.706 -0.665 1.877 1.00 71.56 338 GLN A CA 1
ATOM 2637 C C . GLN A 1 338 ? 25.038 -0.737 2.625 1.00 71.56 338 GLN A C 1
ATOM 2639 O O . GLN A 1 338 ? 26.075 -0.797 1.925 1.00 71.56 338 GLN A O 1
#

pLDDT: mean 77.43, std 18.93, range [28.12, 97.81]

Sequence (338 aa):
MESGAQLSPLRVNKVWLPAHPAPCVYHAVYKLTIRADAKKRLKVKPSVRFRLQWVGEAELGRLQAHCALRSPELLLLATMFTGEPLKEADLADLDKGQLIEVGEESVLVGAEETGGAGGASGAASAAPSAQLLAAANYTKEDQMRLFREFVTMNFPALYMSQHVFSQLMLDIGWHRTVCSNLFRYGSRVSNGVCNLLGFYSFHKYYRAADVSNRGGLSFQELVLWSAATEPVTQHSGLPAEIRCRYIFRYYDGDRDQKLQQVEVKELVAAARATRQLSTDALSVVRDVDLCYKQLGLQANSPLPLAEFLRAVRELRLRGTSSLLRAPRSLLGYVIDLQ

Radius of gyration: 23.49 Å; chains: 1; bounding box: 56×66×75 Å